Protein AF-A0A1Q8VJC8-F1 (afdb_monomer_lite)

Organism: NCBI:txid544580

Foldseek 3Di:
DDLVVPLPLDDPPDDDDPVLVVVQVVCVVVVHHDDSVRQSLVSVLLLLQQVQVLVVLVVVLVVDPDPDDDDDPPDLADWFKWKKKFKFKWAQQDDLVPFDQDVVPRFGFGTKMWIKIWPDIFTDRPDDDGPPPVVQLVQWFWWADLVPGIDIDGHPPNPTDIDTDFIWTWTHHPVGSSDTRIHTDDPCSRVVVCVVCVVRIDTGRGRGDPRMWIATPVDSSPGPPNPDDDDDDDDDDD

Sequence (238 aa):
MSALDSLVVPEAGAPATGLELEVLAGAAAQGWLYSLEELRANRRRALAGLEALERARQERAGDQPAPSMLSGSADPGRPRRGLVEYERLLLVGAAVEEWPVVESSGRRLTGLSFFVRFDRVFEWVSGWEPAGASDLNELVRVSFDHAHGLRFWPDESLDCGWEVSGWLVCEADPSEPLVSYPRPVERSVFEGLLERHWDLFMEEQCLQSTAWGFTDLEGGSAAVSAVLNREVNGCDVD

pLDDT: mean 75.56, std 19.79, range [23.91, 96.19]

Secondary structure (DSSP, 8-state):
--GGGGTS-PPTTPPPPHHHHHHHHHHHHTT----HHHHHHHHHHHHHHHHHHHHHHHHHHHTS-----------TTS-EEEEEEEEEEEEB-S-GGGPPEETTTTEEEEEEEEEEEEEEEEEE-TTSPPTTHHHHHHTEEEEEETTTEEEEEE-TT--S-EEEEEEEEEEEETTEEEEEEEEE--HHHHHHHHHHTGGGBPPBS------EEEEESSSTT----S------------

Structure (mmCIF, N/CA/C/O backbone):
data_AF-A0A1Q8VJC8-F1
#
_entry.id   AF-A0A1Q8VJC8-F1
#
loop_
_atom_site.group_PDB
_atom_site.id
_atom_site.type_symbol
_atom_site.label_atom_id
_atom_site.label_alt_id
_atom_site.label_comp_id
_atom_site.label_asym_id
_atom_site.label_entity_id
_atom_site.label_seq_id
_atom_site.pdbx_PDB_ins_code
_atom_site.Cartn_x
_atom_site.Cartn_y
_atom_site.Cartn_z
_atom_site.occupancy
_atom_site.B_iso_or_equiv
_atom_site.auth_seq_id
_atom_site.auth_comp_id
_atom_site.auth_asym_id
_atom_site.auth_atom_id
_atom_site.pdbx_PDB_model_num
ATOM 1 N N . MET A 1 1 ? 17.561 24.618 -7.802 1.00 30.25 1 MET A N 1
ATOM 2 C CA . MET A 1 1 ? 16.437 23.818 -7.282 1.00 30.25 1 MET A CA 1
ATOM 3 C C . MET A 1 1 ? 16.858 22.376 -7.391 1.00 30.25 1 MET A C 1
ATOM 5 O O . MET A 1 1 ? 17.173 21.939 -8.492 1.00 30.25 1 MET A O 1
ATOM 9 N N . SER A 1 2 ? 17.054 21.724 -6.251 1.00 28.25 2 SER A N 1
ATOM 10 C CA . SER A 1 2 ? 17.577 20.361 -6.227 1.00 28.25 2 SER A CA 1
ATOM 11 C C . SER A 1 2 ? 16.433 19.388 -6.491 1.00 28.25 2 SER A C 1
ATOM 13 O O . SER A 1 2 ? 15.319 19.604 -6.026 1.00 28.25 2 SER A O 1
ATOM 15 N N . ALA A 1 3 ? 16.738 18.297 -7.187 1.00 32.84 3 ALA A N 1
ATOM 16 C CA . ALA A 1 3 ? 15.931 17.083 -7.337 1.00 32.84 3 ALA A CA 1
ATOM 17 C C . ALA A 1 3 ? 15.164 16.638 -6.070 1.00 32.84 3 ALA A C 1
ATOM 19 O O . ALA A 1 3 ? 14.125 15.991 -6.150 1.00 32.84 3 ALA A O 1
ATOM 20 N N . LEU A 1 4 ? 15.691 16.997 -4.897 1.00 35.34 4 LEU A N 1
ATOM 21 C CA . LEU A 1 4 ? 15.207 16.609 -3.576 1.00 35.34 4 LEU A CA 1
ATOM 22 C C . LEU A 1 4 ? 14.011 17.427 -3.066 1.00 35.34 4 LEU A C 1
ATOM 24 O O . LEU A 1 4 ? 13.319 16.959 -2.165 1.00 35.34 4 LEU A O 1
ATOM 28 N N . ASP A 1 5 ? 13.693 18.574 -3.676 1.00 36.84 5 ASP A N 1
ATOM 29 C CA . ASP A 1 5 ? 12.489 19.349 -3.326 1.00 36.84 5 ASP A CA 1
ATOM 30 C C . ASP A 1 5 ? 11.182 18.597 -3.688 1.00 36.84 5 ASP A C 1
ATOM 32 O O . ASP A 1 5 ? 10.096 19.024 -3.309 1.00 36.84 5 ASP A O 1
ATOM 36 N N . SER A 1 6 ? 11.263 17.470 -4.418 1.00 42.06 6 SER A N 1
ATOM 37 C CA . SER A 1 6 ? 10.100 16.719 -4.933 1.00 42.06 6 SER A CA 1
ATOM 38 C C . SER A 1 6 ? 9.691 15.481 -4.110 1.00 42.06 6 SER A C 1
ATOM 40 O O . SER A 1 6 ? 8.588 14.958 -4.299 1.00 42.06 6 SER A O 1
ATOM 42 N N . LEU A 1 7 ? 10.541 14.999 -3.190 1.00 51.31 7 LEU A N 1
ATOM 43 C CA . LEU A 1 7 ? 10.294 13.760 -2.422 1.00 51.31 7 LEU A CA 1
ATOM 44 C C . LEU A 1 7 ? 10.091 13.972 -0.917 1.00 51.31 7 LEU A C 1
ATOM 46 O O . LEU A 1 7 ? 9.602 13.069 -0.240 1.00 51.31 7 LEU A O 1
ATOM 50 N N . VAL A 1 8 ? 10.385 15.166 -0.401 1.00 59.34 8 VAL A N 1
ATOM 51 C CA . VAL A 1 8 ? 9.903 15.577 0.919 1.00 59.34 8 VAL A CA 1
ATOM 52 C C . VAL A 1 8 ? 8.390 15.682 0.829 1.00 59.34 8 VAL A C 1
ATOM 54 O O . VAL A 1 8 ? 7.872 16.443 0.013 1.00 59.34 8 VAL A O 1
ATOM 57 N N . VAL A 1 9 ? 7.673 14.918 1.653 1.00 65.88 9 VAL A N 1
ATOM 58 C CA . VAL A 1 9 ? 6.251 15.193 1.845 1.00 65.88 9 VAL A CA 1
ATOM 59 C C . VAL A 1 9 ? 6.169 16.555 2.529 1.00 65.88 9 VAL A C 1
ATOM 61 O O . VAL A 1 9 ? 6.651 16.666 3.659 1.00 65.88 9 VAL A O 1
ATOM 64 N N . PRO A 1 10 ? 5.618 17.592 1.875 1.00 74.00 10 PRO A N 1
ATOM 65 C CA . PRO A 1 10 ? 5.634 18.925 2.452 1.00 74.00 10 PRO A CA 1
ATOM 66 C C . PRO A 1 10 ? 4.860 18.958 3.774 1.00 74.00 10 PRO A C 1
ATOM 68 O O . PRO A 1 10 ? 3.888 18.218 3.958 1.00 74.00 10 PRO A O 1
ATOM 71 N N . GLU A 1 11 ? 5.288 19.823 4.695 1.00 72.44 11 GLU A N 1
ATOM 72 C CA . GLU A 1 11 ? 4.644 19.958 6.003 1.00 72.44 11 GLU A CA 1
ATOM 73 C C . GLU A 1 11 ? 3.171 20.391 5.889 1.00 72.44 11 GLU A C 1
ATOM 75 O O . GLU A 1 11 ? 2.701 20.887 4.855 1.00 72.44 11 GLU A O 1
ATOM 80 N N . ALA A 1 12 ? 2.417 20.188 6.971 1.00 71.31 12 ALA A N 1
ATOM 81 C CA . ALA A 1 12 ? 1.024 20.610 7.043 1.00 71.31 12 ALA A CA 1
ATOM 82 C C . ALA A 1 12 ? 0.905 22.121 6.770 1.00 71.31 12 ALA A C 1
ATOM 84 O O . ALA A 1 12 ? 1.669 22.926 7.300 1.00 71.31 12 ALA A O 1
ATOM 85 N N . GLY A 1 13 ? -0.040 22.505 5.909 1.00 72.56 13 GLY A N 1
ATOM 86 C CA . GLY A 1 13 ? -0.230 23.897 5.491 1.00 72.56 13 GLY A CA 1
ATOM 87 C C . GLY A 1 13 ? 0.719 24.404 4.395 1.00 72.56 13 GLY A C 1
ATOM 88 O O . GLY A 1 13 ? 0.509 25.511 3.897 1.00 72.56 13 GLY A O 1
ATOM 89 N N . ALA A 1 14 ? 1.715 23.623 3.956 1.00 82.44 14 ALA A N 1
ATOM 90 C CA . ALA A 1 14 ? 2.509 23.984 2.781 1.00 82.44 14 ALA A CA 1
ATOM 91 C C . ALA A 1 14 ? 1.648 23.926 1.500 1.00 82.44 14 ALA A C 1
ATOM 93 O O . ALA A 1 14 ? 0.820 23.014 1.374 1.00 82.44 14 ALA A O 1
ATOM 94 N N . PRO A 1 15 ? 1.842 24.840 0.528 1.00 83.56 15 PRO A N 1
ATOM 95 C CA . PRO A 1 15 ? 1.092 24.825 -0.728 1.00 83.56 15 PRO A CA 1
ATOM 96 C C . PRO A 1 15 ? 1.299 23.506 -1.486 1.00 83.56 15 PRO A C 1
ATOM 98 O O . PRO A 1 15 ? 2.326 22.843 -1.327 1.00 83.56 15 PRO A O 1
ATOM 101 N N . ALA A 1 16 ? 0.314 23.112 -2.297 1.00 81.00 16 ALA A N 1
ATOM 102 C CA . ALA A 1 16 ? 0.423 21.929 -3.146 1.00 81.00 16 ALA A CA 1
ATOM 103 C C . ALA A 1 16 ? 1.561 22.100 -4.161 1.00 81.00 16 ALA A C 1
ATOM 105 O O . ALA A 1 16 ? 1.674 23.137 -4.819 1.00 81.00 16 ALA A O 1
ATOM 106 N N . THR A 1 17 ? 2.392 21.074 -4.300 1.00 80.94 17 THR A N 1
ATOM 107 C CA . THR A 1 17 ? 3.400 20.992 -5.362 1.00 80.94 17 THR A CA 1
ATOM 108 C C . THR A 1 17 ? 2.741 20.649 -6.703 1.00 80.94 17 THR A C 1
ATOM 110 O O . THR A 1 17 ? 1.635 20.110 -6.740 1.00 80.94 17 THR A O 1
ATOM 113 N N . GLY A 1 18 ? 3.424 20.929 -7.820 1.00 72.31 18 GLY A N 1
ATOM 114 C CA . GLY A 1 18 ? 2.924 20.572 -9.157 1.00 72.31 18 GLY A CA 1
ATOM 115 C C . GLY A 1 18 ? 2.634 19.074 -9.296 1.00 72.31 18 GLY A C 1
ATOM 116 O O . GLY A 1 18 ? 1.567 18.703 -9.769 1.00 72.31 18 GLY A O 1
ATOM 117 N N . LEU A 1 19 ? 3.522 18.228 -8.765 1.00 67.94 19 LEU A N 1
ATOM 118 C CA . LEU A 1 19 ? 3.351 16.775 -8.757 1.00 67.94 19 LEU A CA 1
ATOM 119 C C . LEU A 1 19 ? 2.138 16.332 -7.922 1.00 67.94 19 LEU A C 1
ATOM 121 O O . LEU A 1 19 ? 1.386 15.461 -8.341 1.00 67.94 19 LEU A O 1
ATOM 125 N N . GLU A 1 20 ? 1.910 16.936 -6.750 1.00 76.38 20 GLU A N 1
ATOM 126 C CA . GLU A 1 20 ? 0.725 16.627 -5.933 1.00 76.38 20 GLU A CA 1
ATOM 127 C C . GLU A 1 20 ? -0.572 16.997 -6.659 1.00 76.38 20 GLU A C 1
ATOM 129 O O . GLU A 1 20 ? -1.546 16.255 -6.582 1.00 76.38 20 GLU A O 1
ATOM 134 N N . LEU A 1 21 ? -0.581 18.109 -7.399 1.00 80.38 21 LEU A N 1
ATOM 135 C CA . LEU A 1 21 ? -1.726 18.504 -8.219 1.00 80.38 21 LEU A CA 1
ATOM 136 C C . LEU A 1 21 ? -1.951 17.552 -9.397 1.00 80.38 21 LEU A C 1
ATOM 138 O O . LEU A 1 21 ? -3.099 17.227 -9.685 1.00 80.38 21 LEU A O 1
ATOM 142 N N . GLU A 1 22 ? -0.888 17.088 -10.053 1.00 73.44 22 GLU A N 1
ATOM 143 C CA . GLU A 1 22 ? -0.976 16.098 -11.132 1.00 73.44 22 GLU A CA 1
ATOM 144 C C . GLU A 1 22 ? -1.541 14.767 -10.631 1.00 73.44 22 GLU A C 1
ATOM 146 O O . GLU A 1 22 ? -2.468 14.234 -11.239 1.00 73.44 22 GLU A O 1
ATOM 151 N N . VAL A 1 23 ? -1.066 14.275 -9.481 1.00 66.75 23 VAL A N 1
ATOM 152 C CA . VAL A 1 23 ? -1.584 13.048 -8.855 1.00 66.75 23 VAL A CA 1
ATOM 153 C C . VAL A 1 23 ? -3.056 13.208 -8.468 1.00 66.75 23 VAL A C 1
ATOM 155 O O . VAL A 1 23 ? -3.869 12.343 -8.786 1.00 66.75 23 VAL A O 1
ATOM 158 N N . LEU A 1 24 ? -3.433 14.326 -7.837 1.00 73.12 24 LEU A N 1
ATOM 159 C CA . LEU A 1 24 ? -4.829 14.597 -7.472 1.00 73.12 24 LEU A CA 1
ATOM 160 C C . LEU A 1 24 ? -5.735 14.723 -8.706 1.00 73.12 24 LEU A C 1
ATOM 162 O O . LEU A 1 24 ? -6.856 14.219 -8.698 1.00 73.12 24 LEU A O 1
ATOM 166 N N . ALA A 1 25 ? -5.262 15.369 -9.774 1.00 74.69 25 ALA A N 1
ATOM 167 C CA . ALA A 1 25 ? -6.008 15.504 -11.022 1.00 74.69 25 ALA A CA 1
ATOM 168 C C . ALA A 1 25 ? -6.156 14.162 -11.753 1.00 74.69 25 ALA A C 1
ATOM 170 O O . ALA A 1 25 ? -7.243 13.857 -12.246 1.00 74.69 25 ALA A O 1
ATOM 171 N N . GLY A 1 26 ? -5.098 13.348 -11.793 1.00 68.69 26 GLY A N 1
ATOM 172 C CA . GLY A 1 26 ? -5.132 11.993 -12.341 1.00 68.69 26 GLY A CA 1
ATOM 173 C C . GLY A 1 26 ? -6.108 11.100 -11.577 1.00 68.69 26 GLY A C 1
ATOM 174 O O . GLY A 1 26 ? -6.945 10.436 -12.188 1.00 68.69 26 GLY A O 1
ATOM 175 N N . ALA A 1 27 ? -6.084 11.172 -10.245 1.00 64.50 27 ALA A N 1
ATOM 176 C CA . ALA A 1 27 ? -7.032 10.472 -9.389 1.00 64.50 27 ALA A CA 1
ATOM 177 C C . ALA A 1 27 ? -8.481 10.934 -9.668 1.00 64.50 27 ALA A C 1
ATOM 179 O O . ALA A 1 27 ? -9.360 10.111 -9.922 1.00 64.50 27 ALA A O 1
ATOM 180 N N . ALA A 1 28 ? -8.727 12.245 -9.744 1.00 72.06 28 ALA A N 1
ATOM 181 C CA . ALA A 1 28 ? -10.046 12.795 -10.067 1.00 72.06 28 ALA A CA 1
ATOM 182 C C . ALA A 1 28 ? -10.556 12.383 -11.456 1.00 72.06 28 ALA A C 1
ATOM 184 O O . ALA A 1 28 ? -11.736 12.060 -11.607 1.00 72.06 28 ALA A O 1
ATOM 185 N N . ALA A 1 29 ? -9.682 12.336 -12.464 1.00 66.38 29 ALA A N 1
ATOM 186 C CA . ALA A 1 29 ? -10.029 11.870 -13.807 1.00 66.38 29 ALA A CA 1
ATOM 187 C C . ALA A 1 29 ? -10.468 10.395 -13.828 1.00 66.38 29 ALA A C 1
ATOM 189 O O . ALA A 1 29 ? -11.251 9.996 -14.690 1.00 66.38 29 ALA A O 1
ATOM 190 N N . GLN A 1 30 ? -10.006 9.604 -12.860 1.00 56.72 30 GLN A N 1
ATOM 191 C CA . GLN A 1 30 ? -10.396 8.209 -12.660 1.00 56.72 30 GLN A CA 1
ATOM 192 C C . GLN A 1 30 ? -11.569 8.040 -11.670 1.00 56.72 30 GLN A C 1
ATOM 194 O O . GLN A 1 30 ? -11.965 6.913 -11.382 1.00 56.72 30 GLN A O 1
ATOM 199 N N . GLY A 1 31 ? -12.163 9.142 -11.192 1.00 59.28 31 GLY A N 1
ATOM 200 C CA . GLY A 1 31 ? -13.330 9.147 -10.303 1.00 59.28 31 GLY A CA 1
ATOM 201 C C 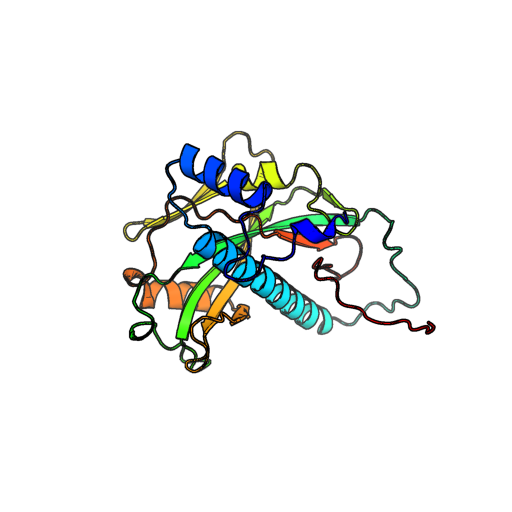. GLY A 1 31 ? -13.018 9.211 -8.804 1.00 59.28 31 GLY A C 1
ATOM 202 O O . GLY A 1 31 ? -13.941 9.083 -8.001 1.00 59.28 31 GLY A O 1
ATOM 203 N N . TRP A 1 32 ? -11.759 9.428 -8.417 1.00 57.69 32 TRP A N 1
ATOM 204 C CA . TRP A 1 32 ? -11.320 9.481 -7.017 1.00 57.69 32 TRP A CA 1
ATOM 205 C C . TRP A 1 32 ? -11.364 10.899 -6.444 1.00 57.69 32 TRP A C 1
ATOM 207 O O . TRP A 1 32 ? -11.072 11.876 -7.130 1.00 57.69 32 TRP A O 1
ATOM 217 N N . LEU A 1 33 ? -11.677 11.021 -5.155 1.00 70.88 33 LEU A N 1
ATOM 218 C CA . LEU A 1 33 ? -11.677 12.294 -4.434 1.00 70.88 33 LEU A CA 1
ATOM 219 C C . LEU A 1 33 ? -10.751 12.186 -3.220 1.00 70.88 33 LEU A C 1
ATOM 221 O O . LEU A 1 33 ? -11.160 11.689 -2.178 1.00 70.88 33 LEU A O 1
ATOM 225 N N . TYR A 1 34 ? -9.519 12.673 -3.365 1.00 65.31 34 TYR A N 1
ATOM 226 C CA . TYR A 1 34 ? -8.560 12.821 -2.268 1.00 65.31 34 TYR A CA 1
ATOM 227 C C . TYR A 1 34 ? -8.356 14.297 -1.925 1.00 65.31 34 TYR A C 1
ATOM 229 O O . TYR A 1 34 ? -8.281 15.153 -2.810 1.00 65.31 34 TYR A O 1
ATOM 237 N N . SER A 1 35 ? -8.194 14.600 -0.641 1.00 78.50 35 SER A N 1
ATOM 238 C CA . SER A 1 35 ? -7.595 15.855 -0.197 1.00 78.50 35 SER A CA 1
ATOM 239 C C . SER A 1 35 ? -6.065 15.801 -0.293 1.00 78.50 35 SER A C 1
ATOM 241 O O . SER A 1 35 ? -5.435 14.740 -0.272 1.00 78.50 35 SER A O 1
ATOM 243 N N . LEU A 1 36 ? -5.437 16.978 -0.357 1.00 78.31 36 LEU A N 1
ATOM 244 C CA . LEU A 1 36 ? -3.977 17.102 -0.332 1.00 78.31 36 LEU A CA 1
ATOM 245 C C . LEU A 1 36 ? -3.368 16.503 0.948 1.00 78.31 36 LEU A C 1
ATOM 247 O O . LEU A 1 36 ? -2.301 15.893 0.903 1.00 78.31 36 LEU A O 1
ATOM 251 N N . GLU A 1 37 ? -4.035 16.671 2.090 1.00 79.69 37 GLU A N 1
ATOM 252 C CA . GLU A 1 37 ? -3.556 16.146 3.370 1.00 79.69 37 GLU A CA 1
ATOM 253 C C . GLU A 1 37 ? -3.634 14.619 3.425 1.00 79.69 37 GLU A C 1
ATOM 255 O O . GLU A 1 37 ? -2.688 13.990 3.901 1.00 79.69 37 GLU A O 1
ATOM 260 N N . GLU A 1 38 ? -4.689 14.016 2.871 1.00 70.19 38 GLU A N 1
ATOM 261 C CA . GLU A 1 38 ? -4.806 12.558 2.738 1.00 70.19 38 GLU A CA 1
ATOM 262 C C . GLU A 1 38 ? -3.703 11.990 1.841 1.00 70.19 38 GLU A C 1
ATOM 264 O O . GLU A 1 38 ? -3.046 11.021 2.227 1.00 70.19 38 GLU A O 1
ATOM 269 N N . LEU A 1 39 ? -3.416 12.637 0.703 1.00 73.56 39 LEU A N 1
ATOM 270 C CA . LEU A 1 39 ? -2.302 12.256 -0.171 1.00 73.56 39 LEU A CA 1
ATOM 271 C C . LEU A 1 39 ? -0.958 12.301 0.578 1.00 73.56 39 LEU A C 1
ATOM 273 O O . LEU A 1 39 ? -0.167 11.358 0.515 1.00 73.56 39 LEU A O 1
ATOM 277 N N . ARG A 1 40 ? -0.690 13.374 1.330 1.00 79.62 40 ARG A N 1
ATOM 278 C CA . ARG A 1 40 ? 0.551 13.533 2.109 1.00 79.62 40 ARG A CA 1
ATOM 279 C C . ARG A 1 40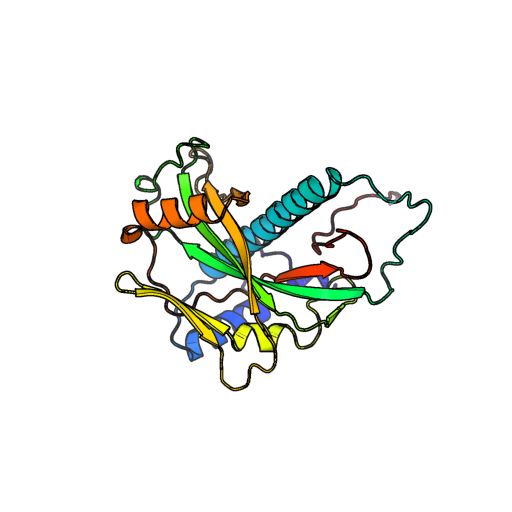 ? 0.653 12.541 3.268 1.00 79.62 40 ARG A C 1
ATOM 281 O O . ARG A 1 40 ? 1.730 12.002 3.529 1.00 79.62 40 ARG A O 1
ATOM 288 N N . ALA A 1 41 ? -0.440 12.298 3.985 1.00 72.50 41 ALA A N 1
ATOM 289 C CA . ALA A 1 41 ? -0.489 11.315 5.064 1.00 72.50 41 ALA A CA 1
ATOM 290 C C . ALA A 1 41 ? -0.237 9.897 4.534 1.00 72.50 41 ALA A C 1
ATOM 292 O O . ALA A 1 41 ? 0.550 9.156 5.126 1.00 72.50 41 ALA A O 1
ATOM 293 N N . ASN A 1 42 ? -0.833 9.558 3.388 1.00 71.56 42 ASN A N 1
ATOM 294 C CA . ASN A 1 42 ? -0.579 8.310 2.677 1.00 71.56 42 ASN A CA 1
ATOM 295 C C . ASN A 1 42 ? 0.911 8.186 2.308 1.00 71.56 42 ASN A C 1
ATOM 297 O O . ASN A 1 42 ? 1.565 7.245 2.750 1.00 71.56 42 ASN A O 1
ATOM 301 N N . ARG A 1 43 ? 1.493 9.195 1.641 1.00 74.88 43 ARG A N 1
ATOM 302 C CA . ARG A 1 43 ? 2.920 9.193 1.262 1.00 74.88 43 ARG A CA 1
ATOM 303 C C . ARG A 1 43 ? 3.869 9.022 2.453 1.00 74.88 43 ARG A C 1
ATOM 305 O O . ARG A 1 43 ? 4.817 8.251 2.356 1.00 74.88 43 ARG A O 1
ATOM 312 N N . ARG A 1 44 ? 3.632 9.706 3.581 1.00 76.81 44 ARG A N 1
ATOM 313 C CA . ARG A 1 44 ? 4.469 9.557 4.793 1.00 76.81 44 ARG A CA 1
ATOM 314 C C . ARG A 1 44 ? 4.388 8.157 5.379 1.00 76.81 44 ARG A C 1
ATOM 316 O O . ARG A 1 44 ? 5.422 7.578 5.702 1.00 76.81 44 ARG A O 1
ATOM 323 N N . ARG A 1 45 ? 3.169 7.621 5.507 1.00 73.56 45 ARG A N 1
ATOM 324 C CA . ARG A 1 45 ? 2.962 6.249 5.981 1.00 73.56 45 ARG A CA 1
ATOM 325 C C . ARG A 1 45 ? 3.705 5.269 5.084 1.00 73.56 45 ARG A C 1
ATOM 327 O O . ARG A 1 45 ? 4.347 4.356 5.595 1.00 73.56 45 ARG A O 1
ATOM 334 N N . ALA A 1 46 ? 3.670 5.531 3.784 1.00 69.12 46 ALA A N 1
ATOM 335 C CA . ALA A 1 46 ? 4.242 4.633 2.820 1.00 69.12 46 ALA A CA 1
ATOM 336 C C . ALA A 1 46 ? 5.779 4.611 2.824 1.00 69.12 46 ALA A C 1
ATOM 338 O O . ALA A 1 46 ? 6.419 3.562 2.891 1.00 69.12 46 ALA A O 1
ATOM 339 N N . LEU A 1 47 ? 6.400 5.791 2.888 1.00 74.19 47 LEU A N 1
ATOM 340 C CA . LEU A 1 4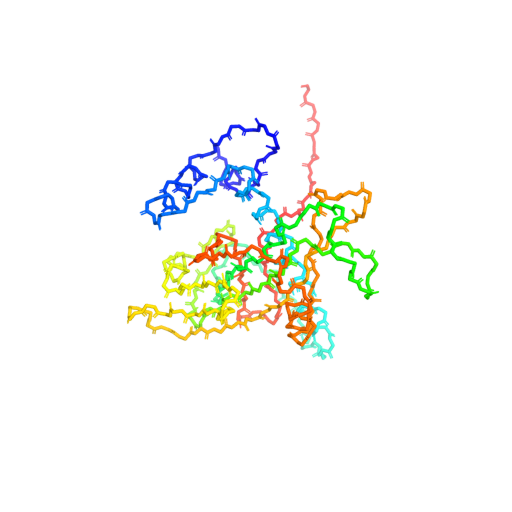7 ? 7.853 5.908 3.047 1.00 74.19 47 LEU A CA 1
ATOM 341 C C . LEU A 1 47 ? 8.349 5.219 4.327 1.00 74.19 47 LEU A C 1
ATOM 343 O O . LEU A 1 47 ? 9.288 4.427 4.279 1.00 74.19 47 LEU A O 1
ATOM 347 N N . ALA A 1 48 ? 7.672 5.445 5.456 1.00 76.31 48 ALA A N 1
ATOM 348 C CA . ALA A 1 48 ? 8.011 4.769 6.704 1.00 76.31 48 ALA A CA 1
ATOM 349 C C . ALA A 1 48 ? 7.836 3.240 6.598 1.00 76.31 48 ALA A C 1
ATOM 351 O O . ALA A 1 48 ? 8.581 2.478 7.219 1.00 76.31 48 ALA A O 1
ATOM 352 N N . GLY A 1 49 ? 6.858 2.776 5.813 1.00 72.69 49 GLY A N 1
ATOM 353 C CA . GLY A 1 49 ? 6.576 1.358 5.608 1.00 72.69 49 GLY A CA 1
ATOM 354 C C . GLY A 1 49 ? 7.687 0.656 4.846 1.00 72.69 49 GLY A C 1
ATOM 355 O O . GLY A 1 49 ? 8.163 -0.397 5.276 1.00 72.69 49 GLY A O 1
ATOM 356 N N . LEU A 1 50 ? 8.152 1.289 3.772 1.00 73.00 50 LEU A N 1
ATOM 357 C CA . LEU A 1 50 ? 9.298 0.851 2.981 1.00 73.00 50 LEU A CA 1
ATOM 358 C C . LEU A 1 50 ? 10.581 0.779 3.815 1.00 73.00 50 LEU A C 1
ATOM 360 O O . LEU A 1 50 ? 11.290 -0.226 3.772 1.00 73.00 50 LEU A O 1
ATOM 364 N N . GLU A 1 51 ? 10.863 1.805 4.622 1.00 77.56 51 GLU A N 1
ATOM 365 C CA . GLU A 1 51 ? 12.005 1.800 5.546 1.00 77.56 51 GLU A CA 1
ATOM 366 C C . GLU A 1 51 ? 11.941 0.635 6.540 1.00 77.56 51 GLU A C 1
ATOM 368 O O . GLU A 1 51 ? 12.953 -0.012 6.827 1.00 77.56 51 GLU A O 1
ATOM 373 N N . ALA A 1 52 ? 10.753 0.358 7.081 1.00 76.88 52 ALA A N 1
ATOM 374 C CA . ALA A 1 52 ? 10.568 -0.718 8.040 1.00 76.88 52 ALA A CA 1
ATOM 375 C C . ALA A 1 52 ? 10.719 -2.099 7.382 1.00 76.88 52 ALA A C 1
ATOM 377 O O . ALA A 1 52 ? 11.363 -2.980 7.956 1.00 76.88 52 ALA A O 1
ATOM 378 N N . LEU A 1 53 ? 10.174 -2.285 6.175 1.00 75.44 53 LEU A N 1
ATOM 379 C CA . LEU A 1 53 ? 10.310 -3.526 5.414 1.00 75.44 53 LEU A CA 1
ATOM 380 C C . LEU A 1 53 ? 11.765 -3.797 5.037 1.00 75.44 53 LEU A C 1
ATOM 382 O O . LEU A 1 53 ? 12.218 -4.937 5.154 1.00 75.44 53 LEU A O 1
ATOM 386 N N . GLU A 1 54 ? 12.502 -2.759 4.646 1.00 75.62 54 GLU A N 1
ATOM 387 C CA . GLU A 1 54 ? 13.913 -2.899 4.314 1.00 75.62 54 GLU A CA 1
ATOM 388 C C . GLU A 1 54 ? 14.745 -3.320 5.521 1.00 75.62 54 GLU A C 1
ATOM 390 O O . GLU A 1 54 ? 15.510 -4.283 5.447 1.00 75.62 54 GLU A O 1
ATOM 395 N N . ARG A 1 55 ? 14.522 -2.686 6.675 1.00 74.69 55 ARG A N 1
ATOM 396 C CA . ARG A 1 55 ? 15.167 -3.098 7.926 1.00 74.69 55 ARG A CA 1
ATOM 397 C C . ARG A 1 55 ? 14.907 -4.579 8.232 1.00 74.69 55 ARG A C 1
ATOM 399 O O . ARG A 1 55 ? 15.844 -5.322 8.507 1.00 74.69 55 ARG A O 1
ATOM 406 N N . ALA A 1 56 ? 13.663 -5.039 8.091 1.00 72.50 56 ALA A N 1
ATOM 407 C CA . ALA A 1 56 ? 13.308 -6.442 8.321 1.00 72.50 56 ALA A CA 1
ATOM 408 C C . ALA A 1 56 ? 13.888 -7.415 7.275 1.00 72.50 56 ALA A C 1
ATOM 410 O O . ALA A 1 56 ? 14.034 -8.610 7.549 1.00 72.50 56 ALA A O 1
ATOM 411 N N . ARG A 1 57 ? 14.184 -6.961 6.051 1.00 73.00 57 ARG A N 1
ATOM 412 C CA . ARG A 1 57 ? 14.906 -7.764 5.047 1.00 73.00 57 ARG A CA 1
ATOM 413 C C . ARG A 1 57 ? 16.380 -7.884 5.407 1.00 73.00 57 ARG A C 1
ATOM 415 O O . ARG A 1 57 ? 16.906 -8.993 5.385 1.00 73.00 57 ARG A O 1
ATOM 422 N N . GLN A 1 58 ? 17.005 -6.780 5.806 1.00 68.62 58 GLN A N 1
ATOM 423 C CA . GLN A 1 58 ? 18.398 -6.753 6.254 1.00 68.62 58 GLN A CA 1
ATOM 424 C C . GLN A 1 58 ? 18.615 -7.639 7.483 1.00 68.62 58 GLN A C 1
ATOM 426 O O . GLN A 1 58 ? 19.570 -8.409 7.514 1.00 68.62 58 GLN A O 1
ATOM 431 N N . GLU A 1 59 ? 17.704 -7.597 8.456 1.00 73.75 59 GLU A N 1
ATOM 432 C CA . GLU A 1 59 ? 17.736 -8.477 9.631 1.00 73.75 59 GLU A CA 1
ATOM 433 C C . GLU A 1 59 ? 17.672 -9.961 9.231 1.00 73.75 59 GLU A C 1
ATOM 435 O O . GLU A 1 59 ? 18.504 -10.752 9.669 1.00 73.75 59 GLU A O 1
ATOM 440 N N . ARG A 1 60 ? 16.762 -10.336 8.319 1.00 66.94 60 ARG A N 1
ATOM 441 C CA . ARG A 1 60 ? 16.658 -11.715 7.801 1.00 66.94 60 ARG A CA 1
ATOM 442 C C . ARG A 1 60 ? 17.870 -12.148 6.973 1.00 66.94 60 ARG A C 1
ATOM 444 O O . ARG A 1 60 ? 18.242 -13.318 7.004 1.00 66.94 60 ARG A O 1
ATOM 451 N N . ALA A 1 61 ? 18.478 -11.230 6.227 1.00 63.53 61 ALA A N 1
ATOM 452 C CA . ALA A 1 61 ? 19.699 -11.492 5.470 1.00 63.53 61 ALA A CA 1
ATOM 453 C C . ALA A 1 61 ? 20.930 -11.628 6.387 1.00 63.53 61 ALA A C 1
ATOM 455 O O . ALA A 1 61 ? 21.832 -12.404 6.082 1.00 63.53 61 ALA A O 1
ATOM 456 N N . GLY A 1 62 ? 20.950 -10.923 7.523 1.00 53.84 62 GLY A N 1
ATOM 457 C CA . GLY A 1 62 ? 22.010 -10.988 8.534 1.00 53.84 62 GLY A CA 1
ATOM 458 C C . GLY A 1 62 ? 22.118 -12.331 9.268 1.00 53.84 62 GLY A C 1
ATOM 459 O O . GLY A 1 62 ? 23.187 -12.641 9.790 1.00 53.84 62 GLY A O 1
ATOM 460 N N . ASP A 1 63 ? 21.059 -13.148 9.252 1.00 49.78 63 ASP A N 1
ATOM 461 C CA . ASP A 1 63 ? 21.052 -14.522 9.781 1.00 49.78 63 ASP A CA 1
ATOM 462 C C . ASP A 1 63 ? 21.641 -15.563 8.802 1.00 49.78 63 ASP A C 1
ATOM 464 O O . ASP A 1 63 ? 21.823 -16.732 9.156 1.00 49.78 63 ASP A O 1
ATOM 468 N N . GLN A 1 64 ? 21.989 -15.165 7.571 1.00 45.22 64 GLN A N 1
ATOM 469 C CA . GLN A 1 64 ? 22.795 -15.982 6.662 1.00 45.22 64 GLN A CA 1
ATOM 470 C C . GLN A 1 64 ? 24.283 -15.645 6.844 1.00 45.22 64 GLN A C 1
ATOM 472 O O . GLN A 1 64 ? 24.640 -14.467 6.900 1.00 45.22 64 GLN A O 1
ATOM 477 N N . PRO A 1 65 ? 25.192 -16.640 6.916 1.00 35.47 65 PRO A N 1
ATOM 478 C CA . PRO A 1 65 ? 26.618 -16.360 7.009 1.00 35.47 65 PRO A CA 1
ATOM 479 C C . PRO A 1 65 ? 27.048 -15.545 5.788 1.00 35.47 65 PRO A C 1
ATOM 481 O O . PRO A 1 65 ? 26.991 -16.026 4.655 1.00 35.47 65 PRO A O 1
ATOM 484 N N . ALA A 1 66 ? 27.463 -14.302 6.032 1.00 38.97 66 ALA A N 1
ATOM 485 C CA . ALA A 1 66 ? 27.900 -13.396 4.986 1.00 38.97 66 ALA A CA 1
ATOM 486 C C . ALA A 1 66 ? 29.053 -14.037 4.190 1.00 38.97 66 ALA A C 1
ATOM 488 O O . ALA A 1 66 ? 30.066 -14.418 4.793 1.00 38.97 66 ALA A O 1
ATOM 489 N N . PRO A 1 67 ? 28.976 -14.135 2.849 1.00 35.41 67 PRO A N 1
ATOM 490 C CA . PRO A 1 67 ? 30.187 -14.311 2.069 1.00 35.41 67 PRO A CA 1
ATOM 491 C C . PRO A 1 67 ? 31.057 -13.080 2.335 1.00 35.41 67 PRO A C 1
ATOM 493 O O . PRO A 1 67 ? 30.605 -11.944 2.197 1.00 35.41 67 PRO A O 1
ATOM 496 N N . SER A 1 68 ? 32.284 -13.303 2.804 1.00 34.50 68 SER A N 1
ATOM 497 C CA . SER A 1 68 ? 33.210 -12.235 3.175 1.00 34.50 68 SER A CA 1
ATOM 498 C C . SER A 1 68 ? 33.375 -11.232 2.030 1.00 34.50 68 SER A C 1
ATOM 500 O O . SER A 1 68 ? 34.044 -11.527 1.043 1.00 34.50 68 SER A O 1
ATOM 502 N N . MET A 1 69 ? 32.805 -10.036 2.175 1.00 34.59 69 MET A N 1
ATOM 503 C CA . MET A 1 69 ? 33.074 -8.909 1.287 1.00 34.59 69 MET A CA 1
ATOM 504 C C . MET A 1 69 ? 33.935 -7.887 2.019 1.00 34.59 69 MET A C 1
ATOM 506 O O . MET A 1 69 ? 33.455 -6.977 2.689 1.00 34.59 69 MET A O 1
ATOM 510 N N . LEU A 1 70 ? 35.248 -8.040 1.864 1.00 36.62 70 LEU A N 1
ATOM 511 C CA . LEU A 1 70 ? 36.123 -6.880 1.825 1.00 36.62 70 LEU A CA 1
ATOM 512 C C . LEU A 1 70 ? 35.868 -6.153 0.498 1.00 36.62 70 LEU A C 1
ATOM 514 O O . LEU A 1 70 ? 35.919 -6.767 -0.562 1.00 36.62 70 LEU A O 1
ATOM 518 N N . SER A 1 71 ? 35.687 -4.835 0.585 1.00 44.91 71 SER A N 1
ATOM 519 C CA . SER A 1 71 ? 35.782 -3.869 -0.515 1.00 44.91 71 SER A CA 1
ATOM 520 C C . SER A 1 71 ? 34.676 -3.902 -1.577 1.00 44.91 71 SER A C 1
ATOM 522 O O . SER A 1 71 ? 34.824 -4.462 -2.658 1.00 44.91 71 SER A O 1
ATOM 524 N N . GLY A 1 72 ? 33.630 -3.124 -1.320 1.00 36.06 72 GLY A N 1
ATOM 525 C CA . GLY A 1 72 ? 32.720 -2.624 -2.341 1.00 36.06 72 GLY A CA 1
ATOM 526 C C . GLY A 1 72 ? 32.113 -1.312 -1.873 1.00 36.06 72 GLY A C 1
ATOM 527 O O . GLY A 1 72 ? 30.967 -1.281 -1.449 1.00 36.06 72 GLY A O 1
ATOM 528 N N . SER A 1 73 ? 32.900 -0.234 -1.898 1.00 42.28 73 SER A N 1
ATOM 529 C CA . SER A 1 73 ? 32.352 1.123 -1.923 1.00 42.28 73 SER A CA 1
ATOM 530 C C . SER A 1 73 ? 31.446 1.201 -3.149 1.00 42.28 73 SER A C 1
ATOM 532 O O . SER A 1 73 ? 31.952 1.356 -4.259 1.00 42.28 73 SER A O 1
ATOM 534 N N . ALA A 1 74 ? 30.139 1.001 -2.975 1.00 47.28 74 ALA A N 1
ATOM 535 C CA . ALA A 1 74 ? 29.180 1.175 -4.052 1.00 47.28 74 ALA A CA 1
ATOM 536 C C . ALA A 1 74 ? 29.291 2.627 -4.530 1.00 47.28 74 ALA A C 1
ATOM 538 O O . ALA A 1 74 ? 28.959 3.556 -3.798 1.00 47.28 74 ALA A O 1
ATOM 539 N N . ASP A 1 75 ? 29.849 2.812 -5.725 1.00 51.97 75 ASP A N 1
ATOM 540 C CA . ASP A 1 75 ? 29.909 4.105 -6.390 1.00 51.97 75 ASP A CA 1
ATOM 541 C C . ASP A 1 75 ? 28.463 4.594 -6.603 1.00 51.97 75 ASP A C 1
ATOM 543 O O . ASP A 1 75 ? 27.706 3.920 -7.311 1.00 51.97 75 A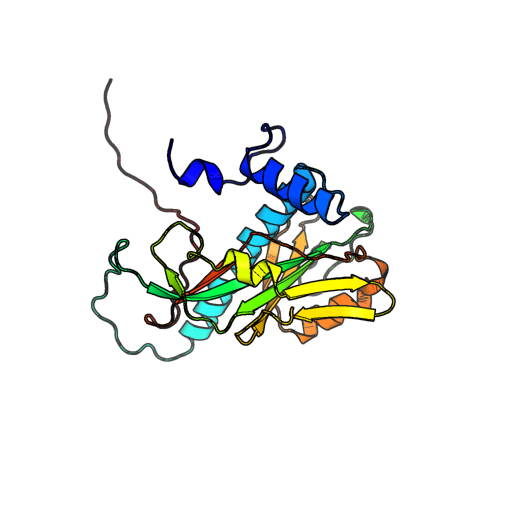SP A O 1
ATOM 547 N N . PRO A 1 76 ? 28.039 5.718 -5.992 1.00 54.34 76 PRO A N 1
ATOM 548 C CA . PRO A 1 76 ? 26.663 6.210 -6.083 1.00 54.34 76 PRO A CA 1
ATOM 549 C C . PRO A 1 76 ? 26.226 6.560 -7.518 1.00 54.34 76 PRO A C 1
ATOM 551 O O . PRO A 1 76 ? 25.028 6.741 -7.755 1.00 54.34 76 PRO A O 1
ATOM 554 N N . GLY A 1 77 ? 27.170 6.629 -8.468 1.00 61.16 77 GLY A N 1
ATOM 555 C CA . GLY A 1 77 ? 26.915 6.824 -9.895 1.00 61.16 77 GLY A CA 1
ATOM 556 C C . GLY A 1 77 ? 26.763 5.545 -10.731 1.00 61.16 77 GLY A C 1
ATOM 557 O O . GLY A 1 77 ? 26.413 5.650 -11.907 1.00 61.16 77 GLY A O 1
ATOM 558 N N . ARG A 1 78 ? 27.010 4.343 -10.184 1.00 70.25 78 ARG A N 1
ATOM 559 C CA . ARG A 1 78 ? 26.885 3.095 -10.960 1.00 70.25 78 ARG A CA 1
ATOM 560 C C . ARG A 1 78 ? 25.411 2.667 -11.055 1.00 70.25 78 ARG A C 1
ATOM 562 O O . ARG A 1 78 ? 24.764 2.535 -10.013 1.00 70.25 78 ARG A O 1
ATOM 569 N N . PRO A 1 79 ? 24.878 2.402 -12.265 1.00 78.69 79 PRO A N 1
ATOM 570 C CA . PRO A 1 79 ? 23.537 1.852 -12.410 1.00 78.69 79 PRO A CA 1
ATOM 571 C C . PRO A 1 79 ? 23.460 0.474 -11.750 1.00 78.69 79 PRO A C 1
ATOM 573 O O . PRO A 1 79 ? 24.344 -0.369 -11.922 1.00 78.69 79 PRO A O 1
ATOM 576 N N . ARG A 1 80 ? 22.396 0.267 -10.979 1.00 84.38 80 ARG A N 1
ATOM 577 C CA . ARG A 1 80 ? 22.069 -0.989 -10.303 1.00 84.38 80 ARG A CA 1
ATOM 578 C C . ARG A 1 80 ? 20.900 -1.655 -10.987 1.00 84.38 80 ARG A C 1
ATOM 580 O O . ARG A 1 80 ? 20.038 -0.975 -11.533 1.00 84.38 80 ARG A O 1
ATOM 587 N N . ARG A 1 81 ? 20.863 -2.980 -10.941 1.00 88.94 81 ARG A N 1
ATOM 588 C CA . ARG A 1 81 ? 19.787 -3.769 -11.535 1.00 88.94 81 ARG A CA 1
ATOM 589 C C . ARG A 1 81 ? 18.940 -4.360 -10.431 1.00 88.94 81 ARG A C 1
ATOM 591 O O . ARG A 1 81 ? 19.478 -4.952 -9.501 1.00 88.94 81 ARG A O 1
ATOM 598 N N . GLY A 1 82 ? 17.631 -4.188 -10.524 1.00 90.38 82 GLY A N 1
ATOM 599 C CA . GLY A 1 82 ? 16.754 -4.566 -9.430 1.00 90.38 82 GLY A CA 1
ATOM 600 C C . GLY A 1 82 ? 15.286 -4.592 -9.783 1.00 90.38 82 GLY A C 1
ATOM 601 O O . GLY A 1 82 ? 14.900 -4.333 -10.921 1.00 90.38 82 GLY A O 1
ATOM 602 N N . LEU A 1 83 ? 14.486 -4.946 -8.787 1.00 92.12 83 LEU A N 1
ATOM 603 C CA . LEU A 1 83 ? 13.034 -5.042 -8.887 1.00 92.12 83 LEU A CA 1
ATOM 604 C C . LEU A 1 83 ? 12.393 -3.858 -8.176 1.00 92.12 83 LEU A C 1
ATOM 606 O O . LEU A 1 83 ? 12.896 -3.424 -7.139 1.00 92.12 83 LEU A O 1
ATOM 610 N N . VAL A 1 84 ? 11.273 -3.383 -8.710 1.00 90.50 84 VAL A N 1
ATOM 611 C CA . VAL A 1 84 ? 10.489 -2.298 -8.112 1.00 90.50 84 VAL A CA 1
ATOM 612 C C . VAL A 1 84 ? 9.241 -2.867 -7.453 1.00 90.50 84 VAL A C 1
ATOM 614 O O . VAL A 1 84 ? 8.609 -3.789 -7.975 1.00 90.50 84 VAL A O 1
ATOM 617 N N . GLU A 1 85 ? 8.885 -2.305 -6.305 1.00 91.44 85 GLU A N 1
ATOM 618 C CA . GLU A 1 85 ? 7.630 -2.585 -5.617 1.00 91.44 85 GLU A CA 1
ATOM 619 C C . GLU A 1 85 ? 6.921 -1.298 -5.213 1.00 91.44 85 GLU A C 1
ATOM 621 O O . GLU A 1 85 ? 7.586 -0.318 -4.893 1.00 91.44 85 GLU A O 1
ATOM 626 N N . TYR A 1 86 ? 5.588 -1.310 -5.200 1.00 89.88 86 TYR A N 1
ATOM 627 C CA . TYR A 1 86 ? 4.766 -0.162 -4.819 1.00 89.88 86 TYR A CA 1
ATOM 628 C C . TYR A 1 86 ? 3.830 -0.498 -3.681 1.00 89.88 86 TYR A C 1
ATOM 630 O O . TYR A 1 86 ? 3.232 -1.574 -3.639 1.00 89.88 86 TYR A O 1
ATOM 638 N N . GLU A 1 87 ? 3.655 0.464 -2.790 1.00 89.06 87 GLU A N 1
ATOM 639 C CA . GLU A 1 87 ? 2.759 0.311 -1.659 1.00 89.06 87 GLU A CA 1
ATOM 640 C C . GLU A 1 87 ? 1.281 0.342 -2.055 1.00 89.06 87 GLU A C 1
ATOM 642 O O . GLU A 1 87 ? 0.869 1.027 -2.993 1.00 89.06 87 GLU A O 1
ATOM 647 N N . ARG A 1 88 ? 0.466 -0.374 -1.289 1.00 90.75 88 ARG A N 1
ATOM 648 C CA . ARG A 1 88 ? -0.992 -0.365 -1.306 1.00 90.75 88 ARG A CA 1
ATOM 649 C C . ARG A 1 88 ? -1.463 -0.279 0.135 1.00 90.75 88 ARG A C 1
ATOM 651 O O . ARG A 1 88 ? -1.083 -1.109 0.956 1.00 90.75 88 ARG A O 1
ATOM 658 N N . LEU A 1 89 ? -2.273 0.726 0.443 1.00 88.69 89 LEU A N 1
ATOM 659 C CA . LEU A 1 89 ? -2.605 1.087 1.816 1.00 88.69 89 LEU A CA 1
ATOM 660 C C . LEU A 1 89 ? -4.116 1.079 2.042 1.00 88.69 89 LEU A C 1
ATOM 662 O O . LEU A 1 89 ? -4.833 1.910 1.496 1.00 88.69 89 LEU A O 1
ATOM 666 N N . LEU A 1 90 ? -4.565 0.198 2.929 1.00 91.38 90 LEU A N 1
ATOM 667 C CA . LEU A 1 90 ? -5.912 0.165 3.482 1.00 91.38 90 LEU A CA 1
ATOM 668 C C . LEU A 1 90 ? -5.973 1.031 4.738 1.00 91.38 90 LEU A C 1
ATOM 670 O O . LEU A 1 90 ? -5.240 0.795 5.699 1.00 91.38 90 LEU A O 1
ATOM 674 N N . LEU A 1 91 ? -6.862 2.017 4.745 1.00 89.50 91 LEU A N 1
ATOM 675 C CA . LEU A 1 91 ? -7.059 2.922 5.873 1.00 89.50 91 LEU A CA 1
ATOM 676 C C . LEU A 1 91 ? -8.207 2.463 6.763 1.00 89.50 91 LEU A C 1
ATOM 678 O O . LEU A 1 91 ? -9.251 2.049 6.264 1.00 89.50 91 LEU A O 1
ATOM 682 N N . VAL A 1 92 ? -8.034 2.600 8.076 1.00 91.25 92 VAL A N 1
ATOM 683 C CA . VAL A 1 92 ? -9.158 2.532 9.013 1.00 91.25 92 VAL A CA 1
ATOM 684 C C . VAL A 1 92 ? -9.959 3.829 8.884 1.00 91.25 92 VAL A C 1
ATOM 686 O O . VAL A 1 92 ? -9.429 4.912 9.123 1.00 91.25 92 VAL A O 1
ATOM 689 N N . GLY A 1 93 ? -11.227 3.714 8.491 1.00 85.69 93 GLY A N 1
ATOM 690 C CA . GLY A 1 93 ? -12.157 4.833 8.305 1.00 85.69 93 GLY A CA 1
ATOM 691 C C . GLY A 1 93 ? -12.937 5.222 9.560 1.00 85.69 93 GLY A C 1
ATOM 692 O O . GLY A 1 93 ? -13.697 6.186 9.532 1.00 85.69 93 GLY A O 1
ATOM 693 N N . ALA A 1 94 ? -12.773 4.471 10.650 1.00 84.25 94 ALA A N 1
ATOM 694 C CA . ALA A 1 94 ? -13.390 4.770 11.936 1.00 84.25 94 ALA A CA 1
ATOM 695 C C . ALA A 1 94 ? -12.739 5.988 12.617 1.00 84.25 94 ALA A C 1
ATOM 697 O O . ALA A 1 94 ? -11.585 6.335 12.339 1.00 84.25 94 ALA A O 1
ATOM 698 N N . ALA A 1 95 ? -13.469 6.615 13.544 1.00 84.81 95 ALA A N 1
ATOM 699 C CA . ALA A 1 95 ? -12.930 7.696 14.366 1.00 84.81 95 ALA A CA 1
ATOM 700 C C . ALA A 1 95 ? -11.724 7.210 15.195 1.00 84.81 95 ALA A C 1
ATOM 702 O O . ALA A 1 95 ? -11.620 6.028 15.525 1.00 84.81 95 ALA A O 1
ATOM 703 N N . VAL A 1 96 ? -10.814 8.118 15.558 1.00 83.00 96 VAL A N 1
ATOM 704 C CA . VAL A 1 96 ? -9.560 7.780 16.264 1.00 83.00 96 VAL A CA 1
ATOM 705 C C . VAL A 1 96 ? -9.825 7.020 17.569 1.00 83.00 96 VAL A C 1
ATOM 707 O O . VAL A 1 96 ? -9.089 6.105 17.935 1.00 83.00 96 VAL A O 1
ATOM 710 N N . GLU A 1 97 ? -10.902 7.369 18.267 1.00 85.75 97 GLU A N 1
ATOM 711 C CA . GLU A 1 97 ? -11.336 6.740 19.515 1.00 85.75 97 GLU A CA 1
ATOM 712 C C . GLU A 1 97 ? -11.793 5.285 19.318 1.00 85.75 97 GLU A C 1
ATOM 714 O O . GLU A 1 97 ? -11.712 4.471 20.245 1.00 85.75 97 GLU A O 1
ATOM 719 N N . GLU A 1 98 ? -12.243 4.960 18.107 1.00 88.50 98 GLU A N 1
ATOM 720 C CA . GLU A 1 98 ? -12.770 3.659 17.696 1.00 88.50 98 GLU A CA 1
ATOM 721 C C . GLU A 1 98 ? -11.699 2.761 17.063 1.00 88.50 98 GLU A C 1
ATOM 723 O O . GLU A 1 98 ? -11.944 1.573 16.849 1.00 88.50 98 GLU A O 1
ATOM 728 N N . TRP A 1 99 ? -10.495 3.284 16.802 1.00 93.25 99 TRP A N 1
ATOM 729 C CA . TRP A 1 99 ? -9.402 2.488 16.248 1.00 93.25 99 TRP A CA 1
ATOM 730 C C . TRP A 1 99 ? -9.082 1.289 17.146 1.00 93.25 99 TRP A C 1
ATOM 732 O O . TRP A 1 99 ? -8.840 1.460 18.350 1.00 93.25 99 TRP A O 1
ATOM 742 N N . PRO A 1 100 ? -9.042 0.062 16.603 1.00 93.88 100 PRO A N 1
ATOM 743 C CA . PRO A 1 100 ? -8.834 -1.118 17.419 1.00 93.88 100 PRO A CA 1
ATOM 744 C C . PRO A 1 100 ? -7.399 -1.150 17.945 1.00 93.88 100 PRO A C 1
ATOM 746 O O . PRO A 1 100 ? -6.466 -0.650 17.315 1.00 93.88 100 PRO A O 1
ATOM 749 N N . VAL A 1 101 ? -7.213 -1.730 19.128 1.00 93.75 101 VAL A N 1
ATOM 750 C CA . VAL A 1 101 ? -5.878 -1.926 19.700 1.00 93.75 101 VAL A CA 1
ATOM 751 C C . VAL A 1 101 ? -5.279 -3.201 19.122 1.00 93.75 101 VAL A C 1
ATOM 753 O O . VAL A 1 101 ? -5.885 -4.268 19.192 1.00 93.75 101 VAL A O 1
ATOM 756 N N . VAL A 1 102 ? -4.069 -3.105 18.585 1.00 92.38 102 VAL A N 1
ATOM 757 C CA . VAL A 1 102 ? -3.303 -4.266 18.140 1.00 92.38 102 VAL A CA 1
ATOM 758 C C . VAL A 1 102 ? -2.665 -4.914 19.367 1.00 92.38 102 VAL A C 1
ATOM 760 O O . VAL A 1 102 ? -1.734 -4.373 19.960 1.00 92.38 102 VAL A O 1
ATOM 763 N N . GLU A 1 103 ? -3.164 -6.085 19.762 1.00 87.31 103 GLU A N 1
ATOM 764 C CA . GLU A 1 103 ? -2.792 -6.750 21.023 1.00 87.31 103 GLU A CA 1
ATOM 765 C C . GLU A 1 103 ? -1.280 -6.944 21.201 1.00 87.31 103 GLU A C 1
ATOM 767 O O . GLU A 1 103 ? -0.760 -6.782 22.302 1.00 87.31 103 GLU A O 1
ATOM 772 N N . SER A 1 104 ? -0.554 -7.244 20.119 1.00 85.06 104 SER A N 1
ATOM 773 C CA . SER A 1 104 ? 0.891 -7.488 20.174 1.00 85.06 104 SER A CA 1
ATOM 774 C C . SER A 1 104 ? 1.719 -6.254 20.545 1.00 85.06 104 SER A C 1
ATOM 776 O O . SER A 1 104 ? 2.852 -6.403 20.993 1.00 85.06 104 SER A O 1
ATOM 778 N N . SER A 1 105 ? 1.199 -5.048 20.305 1.00 86.12 105 SER A N 1
ATOM 779 C CA . SER A 1 105 ? 1.926 -3.782 20.484 1.00 86.12 105 SER A CA 1
ATOM 780 C C . SER A 1 105 ? 1.264 -2.836 21.492 1.00 86.12 105 SER A C 1
ATOM 782 O O . SER A 1 105 ? 1.922 -1.924 21.988 1.00 86.12 105 SER A O 1
ATOM 784 N N . GLY A 1 106 ? -0.032 -3.010 21.774 1.00 89.00 106 GLY A N 1
ATOM 785 C CA . GLY A 1 106 ? -0.839 -2.064 22.547 1.00 89.00 106 GLY A CA 1
ATOM 786 C C . GLY A 1 106 ? -1.148 -0.751 21.812 1.00 89.00 106 GLY A C 1
ATOM 787 O O . GLY A 1 106 ? -1.728 0.155 22.410 1.00 89.00 106 GLY A O 1
ATOM 788 N N . ARG A 1 107 ? -0.774 -0.628 20.532 1.00 92.38 107 ARG A N 1
ATOM 789 C CA . ARG A 1 107 ? -0.985 0.571 19.706 1.00 92.38 107 ARG A CA 1
ATOM 790 C C . ARG A 1 107 ? -2.311 0.517 18.952 1.00 92.38 107 ARG A C 1
ATOM 792 O O . ARG A 1 107 ? -2.925 -0.540 18.835 1.00 92.38 107 ARG A O 1
ATOM 799 N N . ARG A 1 108 ? -2.764 1.664 18.443 1.00 94.38 108 ARG A N 1
ATOM 800 C CA . ARG A 1 108 ? -4.024 1.782 17.693 1.00 94.38 108 ARG A CA 1
ATOM 801 C C . ARG A 1 108 ? -3.797 1.478 16.217 1.00 94.38 108 ARG A C 1
ATOM 803 O O . ARG A 1 108 ? -2.915 2.073 15.611 1.00 94.38 108 ARG A O 1
ATOM 810 N N . LEU A 1 109 ? -4.580 0.577 15.639 1.00 95.00 109 LEU A N 1
ATOM 811 C CA . LEU A 1 109 ? -4.531 0.256 14.216 1.00 95.00 109 LEU A CA 1
ATOM 812 C C . LEU A 1 109 ? -5.043 1.446 13.399 1.00 95.00 109 LEU A C 1
ATOM 814 O O . LEU A 1 109 ? -6.198 1.835 13.536 1.00 95.00 109 LEU A O 1
ATOM 818 N N . THR A 1 110 ? -4.195 1.993 12.534 1.00 92.25 110 THR A N 1
ATOM 819 C CA . THR A 1 110 ? -4.561 3.082 11.611 1.00 92.25 110 THR A CA 1
ATOM 820 C C . THR A 1 110 ? -4.766 2.592 10.186 1.00 92.25 110 THR A C 1
ATOM 822 O O . THR A 1 110 ? -5.379 3.275 9.365 1.00 92.25 110 THR A O 1
ATOM 825 N N . GLY A 1 111 ? -4.235 1.413 9.874 1.00 93.50 111 GLY A N 1
ATOM 826 C CA . GLY A 1 111 ? -4.326 0.835 8.551 1.00 93.50 111 GLY A CA 1
ATOM 827 C C . GLY A 1 111 ? -3.510 -0.437 8.405 1.00 93.50 111 GLY A C 1
ATOM 828 O O . GLY A 1 111 ? -2.799 -0.875 9.313 1.00 93.50 111 GLY A O 1
ATOM 829 N N . LEU A 1 112 ? -3.599 -1.005 7.216 1.00 94.75 112 LEU A N 1
ATOM 830 C CA . LEU A 1 112 ? -2.828 -2.151 6.776 1.00 94.75 112 LEU A CA 1
ATOM 831 C C . LEU A 1 112 ? -2.201 -1.812 5.434 1.00 94.75 112 LEU A C 1
ATOM 833 O O . LEU A 1 112 ? -2.845 -1.204 4.585 1.00 94.75 112 LEU A O 1
ATOM 837 N N . SER A 1 113 ? -0.951 -2.202 5.233 1.00 93.06 113 SER A N 1
ATOM 838 C CA . SER A 1 113 ? -0.239 -1.905 3.996 1.00 93.06 113 SER A CA 1
ATOM 839 C C . SER A 1 113 ? 0.460 -3.142 3.445 1.00 93.06 113 SER A C 1
ATOM 841 O O . SER A 1 113 ? 0.855 -4.034 4.195 1.00 93.06 113 SER A O 1
ATOM 843 N N . PHE A 1 114 ? 0.559 -3.233 2.126 1.00 93.44 114 PHE A N 1
ATOM 844 C CA . PHE A 1 114 ? 1.255 -4.304 1.425 1.00 93.44 114 PHE A CA 1
ATOM 845 C C . PHE A 1 114 ? 1.913 -3.778 0.154 1.00 93.44 114 PHE A C 1
ATOM 847 O O . PHE A 1 114 ? 1.559 -2.712 -0.343 1.00 93.44 114 PHE A O 1
ATOM 854 N N . PHE A 1 115 ? 2.866 -4.531 -0.386 1.00 92.31 115 PHE A N 1
ATOM 855 C CA . PHE A 1 115 ? 3.625 -4.118 -1.567 1.00 92.31 115 PHE A CA 1
ATOM 856 C C . PHE A 1 115 ? 3.325 -5.005 -2.761 1.00 92.31 115 PHE A C 1
ATOM 858 O O . PHE A 1 115 ? 3.336 -6.224 -2.629 1.00 92.31 115 PHE A O 1
ATOM 865 N N . VAL A 1 116 ? 3.091 -4.395 -3.921 1.00 93.19 116 VAL A N 1
ATOM 866 C CA . VAL A 1 116 ? 3.007 -5.079 -5.215 1.00 93.19 116 VAL A CA 1
ATOM 867 C C . VAL A 1 116 ? 4.352 -4.940 -5.910 1.00 93.19 116 VAL A C 1
ATOM 869 O O . VAL A 1 116 ? 4.756 -3.832 -6.255 1.00 93.19 116 VAL A O 1
ATOM 872 N N . ARG A 1 117 ? 5.045 -6.061 -6.100 1.00 93.69 117 ARG A N 1
ATOM 873 C CA . ARG A 1 117 ? 6.362 -6.144 -6.736 1.00 93.69 117 ARG A CA 1
ATOM 874 C C . ARG A 1 117 ? 6.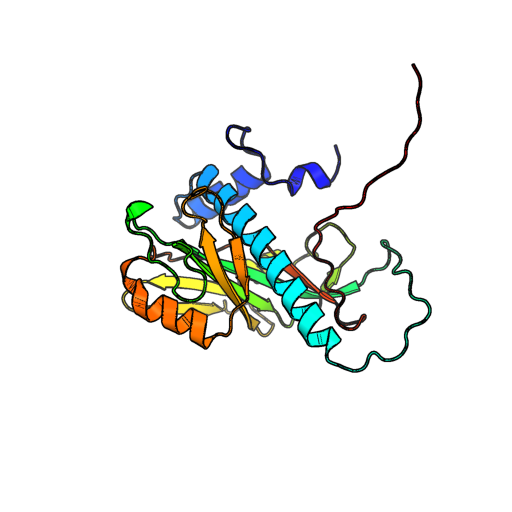242 -6.701 -8.141 1.00 93.69 117 ARG A C 1
ATOM 876 O O . ARG A 1 117 ? 5.569 -7.708 -8.345 1.00 93.69 117 ARG A O 1
ATOM 883 N N . PHE A 1 118 ? 6.954 -6.085 -9.075 1.00 93.81 118 PHE A N 1
ATOM 884 C CA . PHE A 1 118 ? 7.030 -6.521 -10.465 1.00 93.81 118 PHE A CA 1
ATOM 885 C C . PHE A 1 118 ? 8.314 -7.317 -10.702 1.00 93.81 118 PHE A C 1
ATOM 887 O O . PHE A 1 118 ? 9.373 -6.964 -10.179 1.00 93.81 118 PHE A O 1
ATOM 894 N N . ASP A 1 119 ? 8.240 -8.385 -11.496 1.00 93.75 119 ASP A N 1
ATOM 895 C CA . ASP A 1 119 ? 9.411 -9.206 -11.841 1.00 93.75 119 ASP A CA 1
ATOM 896 C C . ASP A 1 119 ? 10.253 -8.622 -12.993 1.00 93.75 119 ASP A C 1
ATOM 898 O O . ASP A 1 119 ? 11.308 -9.164 -13.345 1.00 93.75 119 ASP A O 1
ATOM 902 N N . ARG A 1 120 ? 9.838 -7.471 -13.539 1.00 94.38 120 ARG A N 1
ATOM 903 C CA . ARG A 1 120 ? 10.637 -6.693 -14.483 1.00 94.38 120 ARG A CA 1
ATOM 904 C C . ARG A 1 120 ? 11.874 -6.127 -13.785 1.00 94.38 120 ARG A C 1
ATOM 906 O O . ARG A 1 120 ? 11.787 -5.429 -12.777 1.00 94.38 120 ARG A O 1
ATOM 913 N N . VAL A 1 121 ? 13.036 -6.385 -14.380 1.00 94.06 121 VAL A N 1
ATOM 914 C CA . VAL A 1 121 ? 14.311 -5.831 -13.920 1.00 94.06 121 VAL A CA 1
ATOM 915 C C . VAL A 1 121 ? 14.506 -4.437 -14.498 1.00 94.06 121 VAL A C 1
ATOM 917 O O . VAL A 1 121 ? 14.524 -4.261 -15.715 1.00 94.06 121 VAL A O 1
ATOM 920 N N . PHE A 1 122 ? 14.722 -3.469 -13.617 1.00 91.56 122 PHE A N 1
ATOM 921 C CA . PHE A 1 122 ? 15.016 -2.088 -13.964 1.00 91.56 122 PHE A CA 1
ATOM 922 C C . PHE A 1 122 ? 16.483 -1.756 -13.734 1.00 91.56 122 PHE A C 1
ATOM 924 O O . PHE A 1 122 ? 17.113 -2.279 -12.812 1.00 91.56 122 PHE A O 1
ATOM 931 N N . GLU A 1 123 ? 17.005 -0.844 -14.550 1.00 89.75 123 GLU A N 1
ATOM 932 C CA . GLU A 1 123 ? 18.236 -0.126 -14.243 1.00 89.75 123 GLU A CA 1
ATOM 933 C C . GLU A 1 123 ? 17.904 1.112 -13.417 1.00 89.75 123 GLU A C 1
ATOM 935 O O . GLU A 1 123 ? 17.025 1.901 -13.763 1.00 89.75 123 GLU A O 1
ATOM 940 N N . TRP A 1 124 ? 18.623 1.280 -12.317 1.00 82.88 124 TRP A N 1
ATOM 941 C CA . TRP A 1 124 ? 18.395 2.348 -11.369 1.00 82.88 124 TRP A CA 1
ATOM 942 C C . TRP A 1 124 ? 19.685 3.083 -11.036 1.00 82.88 124 TRP A C 1
ATOM 944 O O . TRP A 1 124 ? 20.677 2.486 -10.612 1.00 82.88 124 TRP A O 1
ATOM 954 N N . VAL A 1 125 ? 19.647 4.404 -11.181 1.00 75.44 125 VAL A N 1
ATOM 955 C CA . VAL A 1 125 ? 20.672 5.322 -10.682 1.00 75.44 125 VAL A CA 1
ATOM 956 C C . VAL A 1 125 ? 20.060 6.050 -9.494 1.00 75.44 125 VAL A C 1
ATOM 958 O O . VAL A 1 125 ? 18.908 6.473 -9.553 1.00 75.44 125 VAL A O 1
ATOM 961 N N . SER A 1 126 ? 20.812 6.130 -8.396 1.00 69.12 126 SER A N 1
ATOM 962 C CA . SER A 1 126 ? 20.303 6.579 -7.097 1.00 69.12 126 SER A CA 1
ATOM 963 C C . SER A 1 126 ? 19.469 7.875 -7.160 1.00 69.12 126 SER A C 1
ATOM 965 O O . SER A 1 126 ? 19.759 8.792 -7.925 1.00 69.12 126 SER A O 1
ATOM 967 N N . GLY A 1 127 ? 18.432 7.952 -6.316 1.00 64.19 127 GLY A N 1
ATOM 968 C CA . GLY A 1 127 ? 17.663 9.178 -6.059 1.00 64.19 127 GLY A CA 1
ATOM 969 C C . GLY A 1 127 ? 16.340 9.342 -6.815 1.00 64.19 127 GLY A C 1
ATOM 970 O O . GLY A 1 127 ? 15.561 10.209 -6.431 1.00 64.19 127 GLY A O 1
ATOM 971 N N . TRP A 1 128 ? 16.047 8.515 -7.823 1.00 69.00 128 TRP A N 1
ATOM 972 C CA . TRP A 1 128 ? 14.820 8.631 -8.630 1.00 69.00 128 TRP A CA 1
ATOM 973 C C . TRP A 1 128 ? 14.130 7.298 -8.851 1.00 69.00 128 TRP A C 1
ATOM 975 O O . TRP A 1 128 ? 14.783 6.271 -8.830 1.00 69.00 128 TRP A O 1
ATOM 985 N N . GLU A 1 129 ? 12.829 7.293 -9.101 1.00 78.69 129 GLU A N 1
ATOM 986 C CA . GLU A 1 129 ? 12.146 6.082 -9.561 1.00 78.69 129 GLU A CA 1
ATOM 987 C C . GLU A 1 129 ? 12.777 5.576 -10.872 1.00 78.69 129 GLU A C 1
ATOM 989 O O . GLU A 1 129 ? 13.123 6.397 -11.731 1.00 78.69 129 GLU A O 1
ATOM 994 N N . PRO A 1 130 ? 12.971 4.256 -11.056 1.00 86.44 130 PRO A N 1
ATOM 995 C CA . PRO A 1 130 ? 13.487 3.747 -12.317 1.00 86.44 130 PRO A CA 1
ATOM 996 C C . PRO A 1 130 ? 12.574 4.114 -13.490 1.00 86.44 130 PRO A C 1
ATOM 998 O O . PRO A 1 130 ? 11.348 4.041 -13.396 1.00 86.44 130 PRO A O 1
ATOM 1001 N N . ALA A 1 131 ? 13.174 4.502 -14.615 1.00 85.25 131 ALA A N 1
ATOM 1002 C CA . ALA A 1 131 ? 12.420 4.951 -15.780 1.00 85.25 131 ALA A CA 1
ATOM 1003 C C . ALA A 1 131 ? 11.437 3.867 -16.265 1.00 85.25 131 ALA A C 1
ATOM 1005 O O . ALA A 1 131 ? 11.828 2.718 -16.482 1.00 85.25 131 ALA A O 1
ATOM 1006 N N . GLY A 1 132 ? 10.168 4.249 -16.442 1.00 85.12 132 GLY A N 1
ATOM 1007 C CA . GLY A 1 132 ? 9.088 3.358 -16.878 1.00 85.12 132 GLY A CA 1
ATOM 1008 C C . GLY A 1 132 ? 8.547 2.413 -15.798 1.00 85.12 132 GLY A C 1
ATOM 1009 O O . GLY A 1 132 ? 7.739 1.544 -16.117 1.00 85.12 132 GLY A O 1
ATOM 1010 N N . ALA A 1 133 ? 8.983 2.533 -14.538 1.00 88.62 133 ALA A N 1
ATOM 1011 C CA . ALA A 1 133 ? 8.420 1.736 -13.447 1.00 88.62 133 ALA A CA 1
ATOM 1012 C C . ALA A 1 133 ? 7.009 2.209 -13.063 1.00 88.62 133 ALA A C 1
ATOM 1014 O O . ALA A 1 133 ? 6.130 1.376 -12.836 1.00 88.62 133 ALA A O 1
ATOM 1015 N N . SER A 1 134 ? 6.773 3.526 -13.084 1.00 85.38 134 SER A N 1
ATOM 1016 C CA . SER A 1 134 ? 5.467 4.139 -12.814 1.00 85.38 134 SER A CA 1
ATOM 1017 C C . SER A 1 134 ? 4.369 3.593 -13.722 1.00 85.38 134 SER A C 1
ATOM 1019 O O . SER A 1 134 ? 3.257 3.356 -13.264 1.00 85.38 134 SER A O 1
ATOM 1021 N N . ASP A 1 135 ? 4.695 3.320 -14.986 1.00 87.69 135 ASP A N 1
ATOM 1022 C CA . ASP A 1 135 ? 3.736 2.783 -15.948 1.00 87.69 135 ASP A CA 1
ATOM 1023 C C . ASP A 1 135 ? 3.244 1.402 -15.491 1.00 87.69 135 ASP A C 1
ATOM 1025 O O . ASP A 1 135 ? 2.049 1.138 -15.515 1.00 87.69 135 ASP A O 1
ATOM 1029 N N . LEU A 1 136 ? 4.131 0.538 -14.971 1.00 88.25 136 LEU A N 1
ATOM 1030 C CA . LEU A 1 136 ? 3.726 -0.766 -14.427 1.00 88.25 136 LEU A CA 1
ATOM 1031 C C . LEU A 1 136 ? 2.806 -0.635 -13.212 1.00 88.25 136 LEU A C 1
ATOM 1033 O O . LEU A 1 136 ? 1.887 -1.438 -13.048 1.00 88.25 136 LEU A O 1
ATOM 1037 N N . ASN A 1 137 ? 3.043 0.369 -12.365 1.00 88.38 137 ASN A N 1
ATOM 1038 C CA . ASN A 1 137 ? 2.230 0.622 -11.179 1.00 88.38 137 ASN A CA 1
ATOM 1039 C C . ASN A 1 137 ? 0.752 0.856 -11.534 1.00 88.38 137 ASN A C 1
ATOM 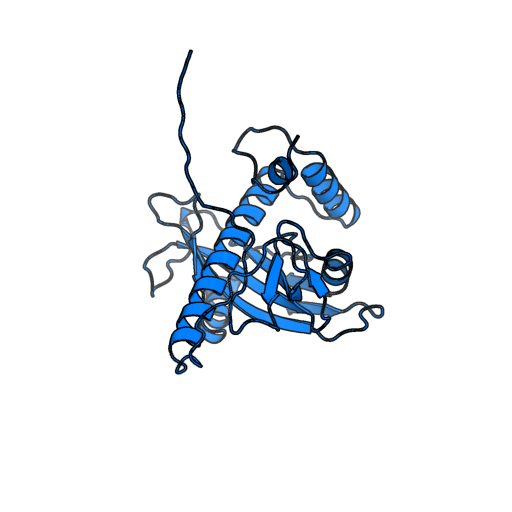1041 O O . ASN A 1 137 ? -0.131 0.459 -10.772 1.00 88.38 137 ASN A O 1
ATOM 1045 N N . GLU A 1 138 ? 0.489 1.462 -12.693 1.00 85.06 138 GLU A N 1
ATOM 1046 C CA . GLU A 1 138 ? -0.860 1.712 -13.208 1.00 85.06 138 GLU A CA 1
ATOM 1047 C C . GLU A 1 138 ? -1.510 0.457 -13.813 1.00 85.06 138 GLU A C 1
ATOM 1049 O O . GLU A 1 138 ? -2.736 0.341 -13.808 1.00 85.06 138 GLU A O 1
ATOM 1054 N N . LEU A 1 139 ? -0.710 -0.513 -14.267 1.00 90.00 139 LEU A N 1
ATOM 1055 C CA . LEU A 1 139 ? -1.184 -1.736 -14.926 1.00 90.00 139 LEU A CA 1
ATOM 1056 C C . LEU A 1 139 ? -1.665 -2.828 -13.961 1.00 90.00 139 LEU A C 1
ATOM 1058 O O . LEU A 1 139 ? -2.173 -3.852 -14.411 1.00 90.00 139 LEU A O 1
ATOM 1062 N N . VAL A 1 140 ? -1.531 -2.647 -12.644 1.00 90.19 140 VAL A N 1
ATOM 1063 C CA . VAL A 1 140 ? -2.152 -3.533 -11.646 1.00 90.19 140 VAL A CA 1
ATOM 1064 C C . VAL A 1 140 ? -3.086 -2.716 -10.773 1.00 90.19 140 VAL A C 1
ATOM 1066 O O . VAL A 1 140 ? -2.675 -2.092 -9.788 1.00 90.19 140 VAL A O 1
ATOM 1069 N N . ARG A 1 141 ? -4.378 -2.766 -11.108 1.00 90.44 141 ARG A N 1
ATOM 1070 C CA . ARG A 1 141 ? -5.418 -2.166 -10.277 1.00 90.44 141 ARG A CA 1
ATOM 1071 C C . ARG A 1 141 ? -5.654 -3.036 -9.055 1.00 90.44 141 ARG A C 1
ATOM 1073 O O . ARG A 1 141 ? -5.828 -4.250 -9.167 1.00 90.44 141 ARG A O 1
ATOM 1080 N N . VAL A 1 142 ? -5.723 -2.397 -7.894 1.00 90.38 142 VAL A N 1
ATOM 1081 C CA . VAL A 1 142 ? -6.017 -3.059 -6.626 1.00 90.38 142 VAL A CA 1
ATOM 1082 C C . VAL A 1 142 ? -7.187 -2.351 -5.962 1.00 90.38 142 VAL A C 1
ATOM 1084 O O . VAL A 1 142 ? -7.228 -1.123 -5.942 1.00 90.38 142 VAL A O 1
ATOM 1087 N N . SER A 1 143 ? -8.142 -3.108 -5.433 1.00 88.38 143 SER A N 1
ATOM 1088 C CA . SER A 1 143 ? -9.251 -2.560 -4.650 1.00 88.38 143 SER A CA 1
ATOM 1089 C C . SER A 1 143 ? -9.461 -3.328 -3.364 1.00 88.38 143 SER A C 1
ATOM 1091 O O . SER A 1 143 ? -9.065 -4.487 -3.246 1.00 88.38 143 SER A O 1
ATOM 1093 N N . PHE A 1 144 ? -10.220 -2.714 -2.471 1.00 92.56 144 PHE A N 1
ATOM 1094 C CA . PHE A 1 144 ? -10.832 -3.330 -1.317 1.00 92.56 144 PHE A CA 1
ATOM 1095 C C . PHE A 1 144 ? -12.289 -2.881 -1.194 1.00 92.56 144 PHE A C 1
ATOM 1097 O O . PHE A 1 144 ? -12.586 -1.691 -1.265 1.00 92.56 144 PHE A O 1
ATOM 1104 N N . ASP A 1 145 ? -13.192 -3.836 -1.001 1.00 91.44 145 ASP A N 1
ATOM 1105 C CA . ASP A 1 145 ? -14.588 -3.577 -0.652 1.00 91.44 145 ASP A CA 1
ATOM 1106 C C . ASP A 1 145 ? -15.107 -4.662 0.290 1.00 91.44 145 ASP A C 1
ATOM 1108 O O . ASP A 1 145 ? -14.576 -5.776 0.306 1.00 91.44 145 ASP A O 1
ATOM 1112 N N . HIS A 1 146 ? -16.157 -4.370 1.058 1.00 90.25 146 HIS A N 1
ATOM 1113 C CA . HIS A 1 146 ? -16.590 -5.297 2.100 1.00 90.25 146 HIS A CA 1
ATOM 1114 C C . HIS A 1 146 ? -17.209 -6.587 1.549 1.00 90.25 146 HIS A C 1
ATOM 1116 O O . HIS A 1 146 ? -17.275 -7.584 2.267 1.00 90.25 146 HIS A O 1
ATOM 1122 N N . ALA A 1 147 ? -17.671 -6.587 0.297 1.00 90.19 147 ALA A N 1
ATOM 1123 C CA . ALA A 1 147 ? -18.316 -7.743 -0.312 1.00 90.19 147 ALA A CA 1
ATOM 1124 C C . ALA A 1 147 ? -17.305 -8.754 -0.874 1.00 90.19 147 ALA A C 1
ATOM 1126 O O . ALA A 1 147 ? -17.575 -9.955 -0.865 1.00 90.19 147 ALA A O 1
ATOM 1127 N N . HIS A 1 148 ? -16.159 -8.284 -1.369 1.00 88.19 148 HIS A N 1
ATOM 1128 C CA . HIS A 1 148 ? -15.198 -9.122 -2.092 1.00 88.19 148 HIS A CA 1
ATOM 1129 C C . HIS A 1 148 ? -13.777 -9.086 -1.530 1.00 88.19 148 HIS A C 1
ATOM 1131 O O . HIS A 1 148 ? -12.952 -9.910 -1.924 1.00 88.19 148 HIS A O 1
ATOM 1137 N N . GLY A 1 149 ? -13.472 -8.143 -0.646 1.00 91.69 149 GLY A N 1
ATOM 1138 C CA . GLY A 1 149 ? -12.139 -7.954 -0.102 1.00 91.69 149 GLY A CA 1
ATOM 1139 C C . GLY A 1 149 ? -11.124 -7.390 -1.065 1.00 91.69 149 GLY A C 1
ATOM 1140 O O . GLY A 1 149 ? -11.452 -6.674 -2.011 1.00 91.69 149 GLY A O 1
ATOM 1141 N N . LEU A 1 150 ? -9.864 -7.729 -0.785 1.00 93.50 150 LEU A N 1
ATOM 1142 C CA . LEU A 1 150 ? -8.737 -7.385 -1.635 1.00 93.50 150 LEU A CA 1
ATOM 1143 C C . LEU A 1 150 ? -8.847 -8.097 -2.981 1.00 93.50 150 LEU A C 1
ATOM 1145 O O . LEU A 1 150 ? -8.855 -9.327 -3.059 1.00 93.50 150 LEU A O 1
ATOM 1149 N N . ARG A 1 151 ? -8.885 -7.309 -4.051 1.00 93.81 151 ARG A N 1
ATOM 1150 C CA . ARG A 1 151 ? -8.939 -7.795 -5.428 1.00 93.81 151 ARG A CA 1
ATOM 1151 C C . ARG A 1 151 ? -7.880 -7.118 -6.280 1.00 93.81 151 ARG A C 1
ATOM 1153 O O . ARG A 1 151 ? -7.524 -5.966 -6.048 1.00 93.81 151 ARG A O 1
ATOM 1160 N N . PHE A 1 152 ? -7.402 -7.862 -7.270 1.00 93.81 152 PHE A N 1
ATOM 1161 C CA . PHE A 1 152 ? -6.316 -7.472 -8.156 1.00 93.81 152 PHE A CA 1
ATOM 1162 C C . PHE A 1 152 ? -6.741 -7.704 -9.603 1.00 93.81 152 PHE A C 1
ATOM 1164 O O . PHE A 1 152 ? -7.233 -8.785 -9.934 1.00 93.81 152 PHE A O 1
ATOM 1171 N N . TRP A 1 153 ? -6.521 -6.709 -10.456 1.00 91.94 153 TRP A N 1
ATOM 1172 C CA . TRP A 1 153 ? -6.786 -6.785 -11.889 1.00 91.94 153 TRP A CA 1
ATOM 1173 C C . TRP A 1 153 ? -5.555 -6.307 -12.648 1.00 91.94 153 TRP A C 1
ATOM 1175 O O . TRP A 1 153 ? -5.351 -5.095 -12.762 1.00 91.94 153 TRP A O 1
ATOM 1185 N N . PRO A 1 154 ? -4.713 -7.237 -13.127 1.00 90.94 154 PRO A N 1
ATOM 1186 C CA . PRO A 1 154 ? -3.683 -6.886 -14.086 1.00 90.94 154 PRO A CA 1
ATOM 1187 C C . PRO A 1 154 ? -4.339 -6.499 -15.416 1.00 90.94 154 PRO A C 1
ATOM 1189 O O . PRO A 1 154 ? -5.270 -7.168 -15.872 1.00 90.94 154 PRO A O 1
ATOM 1192 N N . ASP A 1 155 ? -3.857 -5.422 -16.020 1.00 91.06 155 ASP A N 1
ATOM 1193 C CA . ASP A 1 155 ? -4.221 -5.013 -17.371 1.00 91.06 155 ASP A CA 1
ATOM 1194 C C . ASP A 1 155 ? -3.648 -5.996 -18.408 1.00 91.06 155 ASP A C 1
ATOM 1196 O O . ASP A 1 155 ? -2.607 -6.617 -18.186 1.00 91.06 155 ASP A O 1
ATOM 1200 N N . GLU A 1 156 ? -4.307 -6.136 -19.562 1.00 88.88 156 GLU A N 1
ATOM 1201 C CA . GLU A 1 156 ? -3.852 -7.022 -20.646 1.00 88.88 156 GLU A CA 1
ATOM 1202 C C . GLU A 1 156 ? -2.486 -6.612 -21.220 1.00 88.88 156 GLU A C 1
ATOM 1204 O O . GLU A 1 156 ? -1.779 -7.444 -21.790 1.00 88.88 156 GLU A O 1
ATOM 1209 N N . SER A 1 157 ? -2.108 -5.339 -21.071 1.00 91.25 157 SER A N 1
ATOM 1210 C CA . SER A 1 157 ? -0.807 -4.808 -21.485 1.00 91.25 157 SER A CA 1
ATOM 1211 C C . SER A 1 157 ? 0.322 -5.066 -20.482 1.00 91.25 157 SER A C 1
ATOM 1213 O O . SER A 1 157 ? 1.481 -4.789 -20.803 1.00 91.25 157 SER A O 1
ATOM 1215 N N . LEU A 1 158 ? 0.027 -5.627 -19.300 1.00 91.81 158 LEU A N 1
ATOM 1216 C CA . LEU A 1 158 ? 1.053 -6.055 -18.354 1.00 91.81 158 LEU A CA 1
ATOM 1217 C C . LEU A 1 158 ? 1.796 -7.276 -18.914 1.00 91.81 158 LEU A C 1
ATOM 1219 O O . LEU A 1 158 ? 1.287 -8.395 -18.933 1.00 91.81 158 LEU A O 1
ATOM 1223 N N . ASP A 1 159 ? 3.027 -7.056 -19.358 1.00 92.38 159 ASP A N 1
ATOM 1224 C CA . ASP A 1 159 ? 3.861 -8.058 -20.032 1.00 92.38 159 ASP A CA 1
ATOM 1225 C C . ASP A 1 159 ? 4.857 -8.772 -19.096 1.00 92.38 159 ASP A C 1
ATOM 1227 O O . ASP A 1 159 ? 5.732 -9.510 -19.558 1.00 92.38 159 ASP A O 1
ATOM 1231 N N . CYS A 1 160 ? 4.736 -8.553 -17.786 1.00 93.50 160 CYS A N 1
ATOM 1232 C CA . CYS A 1 160 ? 5.601 -9.122 -16.760 1.00 93.50 160 CYS A CA 1
ATOM 1233 C C . CYS A 1 160 ? 4.779 -9.716 -15.605 1.00 93.50 160 CYS A C 1
ATOM 1235 O O . CYS A 1 160 ? 3.594 -9.420 -15.433 1.00 93.50 160 CYS A O 1
ATOM 1237 N N . GLY A 1 161 ? 5.394 -10.583 -14.807 1.00 94.19 161 GLY A N 1
ATOM 1238 C CA . GLY A 1 161 ? 4.778 -11.109 -13.598 1.00 94.19 161 GLY A CA 1
ATOM 1239 C C . GLY A 1 161 ? 4.772 -10.084 -12.464 1.00 94.19 161 GLY A C 1
ATOM 1240 O O . GLY A 1 161 ? 5.501 -9.086 -12.460 1.00 94.19 161 GLY A O 1
ATOM 1241 N N . TRP A 1 162 ? 3.928 -10.351 -11.472 1.00 95.00 162 TRP A N 1
ATOM 1242 C CA . TRP A 1 162 ? 3.835 -9.558 -10.254 1.00 95.00 162 TRP A CA 1
ATOM 1243 C C . TRP A 1 162 ? 3.431 -10.432 -9.066 1.00 95.00 162 TRP A C 1
ATOM 1245 O O . TRP A 1 162 ? 2.863 -11.515 -9.224 1.00 95.00 162 TRP A O 1
ATOM 1255 N N . GLU A 1 163 ? 3.721 -9.955 -7.862 1.00 94.62 163 GLU A N 1
ATOM 1256 C CA . GLU A 1 163 ? 3.338 -10.608 -6.613 1.00 94.62 163 GLU A CA 1
ATOM 1257 C C . GLU A 1 163 ? 3.158 -9.595 -5.477 1.00 94.62 163 GLU A C 1
ATOM 1259 O O . GLU A 1 163 ? 3.588 -8.445 -5.576 1.00 94.62 163 GLU A O 1
ATOM 1264 N N . VAL A 1 164 ? 2.550 -10.037 -4.373 1.00 94.25 164 VAL A N 1
ATOM 1265 C CA . VAL A 1 164 ? 2.530 -9.270 -3.122 1.00 94.25 164 VAL A CA 1
ATOM 1266 C C . VAL A 1 164 ? 3.751 -9.647 -2.275 1.00 94.25 164 VAL A C 1
ATOM 1268 O O . VAL A 1 164 ? 3.835 -10.776 -1.791 1.00 94.25 164 VAL A O 1
ATOM 1271 N N . SER A 1 165 ? 4.692 -8.715 -2.102 1.00 85.62 165 SER A N 1
ATOM 1272 C CA . SER A 1 165 ? 6.057 -8.978 -1.605 1.00 85.62 165 SER A CA 1
ATOM 1273 C C . SER A 1 165 ? 6.311 -8.595 -0.139 1.00 85.62 165 SER A C 1
ATOM 1275 O O . SER A 1 165 ? 7.393 -8.864 0.394 1.00 85.62 165 SER A O 1
ATOM 1277 N N . GLY A 1 166 ? 5.344 -7.975 0.541 1.00 88.75 166 GLY A N 1
ATOM 1278 C CA . GLY A 1 166 ? 5.494 -7.528 1.925 1.00 88.75 166 GLY A CA 1
ATOM 1279 C C . GLY A 1 166 ? 4.173 -7.108 2.556 1.00 88.75 166 GLY A C 1
ATOM 1280 O O . GLY A 1 166 ? 3.264 -6.682 1.849 1.00 88.75 166 GLY A O 1
ATOM 1281 N N . TRP A 1 167 ? 4.092 -7.231 3.882 1.00 93.75 167 TRP A N 1
ATOM 1282 C CA . TRP A 1 167 ? 2.895 -6.954 4.676 1.00 93.75 167 TRP A CA 1
ATOM 1283 C C . TRP A 1 167 ? 3.266 -6.116 5.894 1.00 93.75 167 TRP A C 1
ATOM 1285 O O . TRP A 1 167 ? 4.230 -6.419 6.603 1.00 93.75 167 TRP A O 1
ATOM 1295 N N . LEU A 1 168 ? 2.489 -5.071 6.140 1.00 93.75 168 LEU A N 1
ATOM 1296 C CA . LEU A 1 168 ? 2.697 -4.103 7.199 1.00 93.75 168 LEU A CA 1
ATOM 1297 C C . LEU A 1 168 ? 1.409 -3.903 7.995 1.00 93.75 168 LEU A C 1
ATOM 1299 O O . LEU A 1 168 ? 0.313 -3.819 7.437 1.00 93.75 168 LEU A O 1
ATOM 1303 N N . VAL A 1 169 ? 1.569 -3.733 9.303 1.00 95.00 169 VAL A N 1
ATOM 1304 C CA . VAL A 1 169 ? 0.543 -3.146 10.167 1.00 95.00 169 VAL A CA 1
ATOM 1305 C C . VAL A 1 169 ? 0.926 -1.700 10.422 1.00 95.00 169 VAL A C 1
ATOM 1307 O O . VAL A 1 169 ? 2.059 -1.422 10.811 1.00 95.00 169 VAL A O 1
ATOM 1310 N N . CYS A 1 170 ? -0.003 -0.778 10.197 1.00 92.88 170 CYS A N 1
ATOM 1311 C CA . CYS A 1 170 ? 0.197 0.640 10.452 1.00 92.88 170 CYS A CA 1
ATOM 1312 C C . CYS A 1 170 ? -0.466 1.000 11.781 1.00 92.88 170 CYS A C 1
ATOM 1314 O O . CYS A 1 170 ? -1.674 0.836 11.946 1.00 92.88 170 CYS A O 1
ATOM 1316 N N . GLU A 1 171 ? 0.332 1.456 12.745 1.00 92.75 171 GLU A N 1
ATOM 1317 C CA . GLU A 1 171 ? -0.108 1.626 14.132 1.00 92.75 171 GLU A CA 1
ATOM 1318 C C . GLU A 1 171 ? 0.212 3.034 14.632 1.00 92.75 171 GLU A C 1
ATOM 1320 O O . GLU A 1 171 ? 1.296 3.531 14.362 1.00 92.75 171 GLU A O 1
ATOM 1325 N N . ALA A 1 172 ? -0.665 3.672 15.398 1.00 88.44 172 ALA A N 1
ATOM 1326 C CA . ALA A 1 172 ? -0.396 4.953 16.044 1.00 88.44 172 ALA A CA 1
ATOM 1327 C C . ALA A 1 172 ? -0.244 4.793 17.555 1.00 88.44 172 ALA A C 1
ATOM 1329 O O . ALA A 1 172 ? -0.910 3.964 18.190 1.00 88.44 172 ALA A O 1
ATOM 1330 N N . ASP A 1 173 ? 0.636 5.608 18.132 1.00 86.44 173 ASP A N 1
ATOM 1331 C CA . ASP A 1 173 ? 0.688 5.768 19.579 1.00 86.44 173 ASP A CA 1
ATOM 1332 C C . ASP A 1 173 ? -0.571 6.527 20.037 1.00 86.44 173 ASP A C 1
ATOM 1334 O O . ASP A 1 173 ? -0.925 7.532 19.417 1.00 86.44 173 ASP A O 1
ATOM 1338 N N . PRO A 1 174 ? -1.266 6.098 21.106 1.00 82.75 174 PRO A N 1
ATOM 1339 C CA . PRO A 1 174 ? -2.415 6.835 21.631 1.00 82.75 174 PRO A CA 1
ATOM 1340 C C . PRO A 1 174 ? -2.119 8.301 21.991 1.00 82.75 174 PRO A C 1
ATOM 1342 O O . PRO A 1 174 ? -3.032 9.123 21.970 1.00 82.75 174 PRO A O 1
ATOM 1345 N N . SER A 1 175 ? -0.870 8.628 22.339 1.00 84.19 175 SER A N 1
ATOM 1346 C CA . SER A 1 175 ? -0.425 10.000 22.619 1.00 84.19 175 SER A CA 1
ATOM 1347 C C . SER A 1 175 ? -0.123 10.822 21.358 1.00 84.19 175 SER A C 1
ATOM 1349 O O . SER A 1 175 ? -0.145 12.050 21.415 1.00 84.19 175 SER A O 1
ATOM 1351 N N . GLU A 1 176 ? 0.081 10.160 20.215 1.00 80.19 176 GLU A N 1
ATOM 1352 C CA . GLU A 1 176 ? 0.382 10.764 18.913 1.00 80.19 176 GLU A CA 1
ATOM 1353 C C . GLU A 1 176 ? -0.470 10.120 17.794 1.00 80.19 176 GLU A C 1
ATOM 1355 O O . GLU A 1 176 ? 0.065 9.523 16.858 1.00 80.19 176 GLU A O 1
ATOM 1360 N N . PRO A 1 177 ? -1.814 10.238 17.835 1.00 72.62 177 PRO A N 1
ATOM 1361 C CA . PRO A 1 177 ? -2.710 9.511 16.925 1.00 72.62 177 PRO A CA 1
ATOM 1362 C C . PRO A 1 177 ? -2.558 9.904 15.446 1.00 72.62 177 PRO A C 1
ATOM 1364 O O . PRO A 1 177 ? -2.997 9.182 14.555 1.00 72.62 177 PRO A O 1
ATOM 1367 N N . LEU A 1 178 ? -1.929 11.047 15.168 1.00 73.62 178 LEU A N 1
ATOM 1368 C CA . LEU A 1 178 ? -1.663 11.527 13.810 1.00 73.62 178 LEU A CA 1
ATOM 1369 C C . LEU A 1 178 ? -0.374 10.947 13.208 1.00 73.62 178 LEU A C 1
ATOM 1371 O O . LEU A 1 178 ? -0.093 11.176 12.029 1.00 73.62 178 LEU A O 1
ATOM 1375 N N . VAL A 1 179 ? 0.415 10.215 13.998 1.00 74.31 179 VAL A N 1
ATOM 1376 C CA . VAL A 1 179 ? 1.669 9.600 13.564 1.00 74.31 179 VAL A CA 1
ATOM 1377 C C . VAL A 1 179 ? 1.468 8.096 13.453 1.00 74.31 179 VAL A C 1
ATOM 1379 O O . VAL A 1 179 ? 1.164 7.408 14.422 1.00 74.31 179 VAL A O 1
ATOM 1382 N N . SER A 1 180 ? 1.647 7.581 12.239 1.00 79.06 180 SER A N 1
ATOM 1383 C CA . SER A 1 180 ? 1.550 6.155 11.955 1.00 79.06 180 SER A CA 1
ATOM 1384 C C . SER A 1 180 ? 2.944 5.541 11.879 1.00 79.06 180 SER A C 1
ATOM 1386 O O . SER A 1 180 ? 3.776 5.970 11.085 1.00 79.06 180 SER A O 1
ATOM 1388 N N . TYR A 1 181 ? 3.157 4.485 12.649 1.00 83.06 181 TYR A N 1
ATOM 1389 C CA . TYR A 1 181 ? 4.356 3.664 12.697 1.00 83.06 181 TYR A CA 1
ATOM 1390 C C . TYR A 1 181 ? 4.068 2.335 11.993 1.00 83.06 181 TYR A C 1
ATOM 1392 O O . TYR A 1 181 ? 3.460 1.439 12.585 1.00 83.06 181 TYR A O 1
ATOM 1400 N N . PRO A 1 182 ? 4.437 2.201 10.714 1.00 87.50 182 PRO A N 1
ATOM 1401 C CA . PRO A 1 182 ? 4.318 0.937 10.016 1.00 87.50 182 PRO A CA 1
ATOM 1402 C C . PRO A 1 182 ? 5.336 -0.071 10.549 1.00 87.50 182 PRO A C 1
ATOM 1404 O O . PRO A 1 182 ? 6.491 0.257 10.829 1.00 87.50 182 PRO A O 1
ATOM 1407 N N . ARG A 1 183 ? 4.895 -1.318 10.678 1.00 88.88 183 ARG A N 1
ATOM 1408 C CA . ARG A 1 183 ? 5.699 -2.424 11.185 1.00 88.88 183 ARG A CA 1
ATOM 1409 C C . ARG A 1 183 ? 5.499 -3.665 10.316 1.00 88.88 183 ARG A C 1
ATOM 1411 O O . ARG A 1 183 ? 4.350 -4.060 10.111 1.00 88.88 183 ARG A O 1
ATOM 1418 N N . PRO A 1 184 ? 6.581 -4.311 9.849 1.00 90.75 184 PRO A N 1
ATOM 1419 C CA . PRO A 1 184 ? 6.492 -5.553 9.099 1.00 90.75 184 PRO A CA 1
ATOM 1420 C C . PRO A 1 184 ? 5.872 -6.668 9.922 1.00 90.75 184 PRO A C 1
ATOM 1422 O O . PRO A 1 184 ? 6.144 -6.811 11.118 1.00 90.75 184 PRO A O 1
ATOM 1425 N N . VAL A 1 185 ? 5.043 -7.465 9.261 1.00 92.25 185 VAL A N 1
ATOM 1426 C CA . VAL A 1 185 ? 4.399 -8.634 9.847 1.00 92.25 185 VAL A CA 1
ATOM 1427 C C . VAL A 1 185 ? 4.363 -9.791 8.860 1.00 92.25 185 VAL A C 1
ATOM 1429 O O . VAL A 1 185 ? 4.523 -9.618 7.653 1.00 92.25 185 VAL A O 1
ATOM 1432 N N . GLU A 1 186 ? 4.108 -10.984 9.385 1.00 92.88 186 GLU A N 1
ATOM 1433 C CA . GLU A 1 186 ? 3.725 -12.123 8.561 1.00 92.88 186 GLU A CA 1
ATOM 1434 C C . GLU A 1 186 ? 2.358 -11.892 7.913 1.00 92.88 186 GLU A C 1
ATOM 1436 O O . GLU A 1 186 ? 1.470 -11.255 8.492 1.00 92.88 186 GLU A O 1
ATOM 1441 N N . ARG A 1 187 ? 2.160 -12.494 6.737 1.00 94.69 187 ARG A N 1
ATOM 1442 C CA . ARG A 1 187 ? 0.894 -12.435 5.993 1.00 94.69 187 ARG A CA 1
ATOM 1443 C C . ARG A 1 187 ? -0.310 -12.813 6.857 1.00 94.69 187 ARG A C 1
ATOM 1445 O O . ARG A 1 187 ? -1.328 -12.137 6.818 1.00 94.69 187 ARG A O 1
ATOM 1452 N N . SER A 1 188 ? -0.183 -13.856 7.676 1.00 95.25 188 SER A N 1
ATOM 1453 C CA . SER A 1 188 ? -1.267 -14.334 8.543 1.00 95.25 188 SER A CA 1
ATOM 1454 C C . SER A 1 188 ? -1.690 -13.313 9.603 1.00 95.25 188 SER A C 1
ATOM 1456 O O . SER A 1 188 ? -2.858 -13.265 9.981 1.00 95.25 188 SER A O 1
ATOM 1458 N N . VAL A 1 189 ? -0.763 -12.476 10.078 1.00 95.75 189 VAL A N 1
ATOM 1459 C CA . VAL A 1 189 ? -1.068 -11.400 11.029 1.00 95.75 189 VAL A CA 1
ATOM 1460 C C . VAL A 1 189 ? -1.822 -10.277 10.325 1.00 95.75 189 VAL A C 1
ATOM 1462 O O . VAL A 1 189 ? -2.815 -9.794 10.866 1.00 95.75 189 VAL A O 1
ATOM 1465 N N . PHE A 1 190 ? -1.382 -9.896 9.122 1.00 95.88 190 PHE A N 1
ATOM 1466 C CA . PHE A 1 190 ? -2.084 -8.929 8.276 1.00 95.88 190 PHE A CA 1
ATOM 1467 C C . PHE A 1 190 ? -3.509 -9.400 7.971 1.00 95.88 190 PHE A C 1
ATOM 1469 O O . PHE A 1 190 ? -4.466 -8.690 8.265 1.00 95.88 190 PHE A O 1
ATOM 1476 N N . GLU A 1 191 ? -3.657 -10.615 7.435 1.00 95.31 191 GLU A N 1
ATOM 1477 C CA . GLU A 1 191 ? -4.956 -11.166 7.037 1.00 95.31 191 GLU A CA 1
ATOM 1478 C C . GLU A 1 191 ? -5.872 -11.342 8.249 1.00 95.31 191 GLU A C 1
ATOM 1480 O O . GLU A 1 191 ? -7.041 -10.980 8.184 1.00 95.31 191 GLU A O 1
ATOM 1485 N N . GLY A 1 192 ? -5.337 -11.790 9.388 1.00 95.75 192 GLY A N 1
ATOM 1486 C CA . GLY A 1 192 ? -6.115 -11.916 10.618 1.00 95.75 192 GLY A CA 1
ATOM 1487 C C . GLY A 1 192 ? -6.573 -10.573 11.199 1.00 95.75 192 GLY A C 1
ATOM 1488 O O . GLY A 1 192 ? -7.634 -10.511 11.815 1.00 95.75 192 GLY A O 1
ATOM 1489 N N . LEU A 1 193 ? -5.802 -9.491 11.035 1.00 96.19 193 LEU A N 1
ATOM 1490 C CA . LEU A 1 193 ? -6.246 -8.144 11.417 1.00 96.19 193 LEU A CA 1
ATOM 1491 C C . LEU A 1 193 ? -7.303 -7.609 10.452 1.00 96.19 193 LEU A C 1
ATOM 1493 O O . LEU A 1 193 ? -8.286 -7.029 10.911 1.00 96.19 193 LEU A O 1
ATOM 1497 N N . LEU A 1 194 ? -7.115 -7.834 9.151 1.00 95.25 194 LEU A N 1
ATOM 1498 C CA . LEU A 1 194 ? -8.084 -7.462 8.128 1.00 95.25 194 LEU A CA 1
ATOM 1499 C C . LEU A 1 194 ? -9.423 -8.169 8.364 1.00 95.25 194 LEU A C 1
ATOM 1501 O O . LEU A 1 194 ? -10.455 -7.519 8.366 1.00 95.25 194 LEU A O 1
ATOM 1505 N N . GLU A 1 195 ? -9.407 -9.473 8.638 1.00 94.19 195 GLU A N 1
ATOM 1506 C CA . GLU A 1 195 ? -10.609 -10.267 8.912 1.00 94.19 195 GLU A CA 1
ATOM 1507 C C . GLU A 1 195 ? -11.328 -9.811 10.191 1.00 94.19 195 GLU A C 1
ATOM 1509 O O . GLU A 1 195 ? -12.546 -9.658 10.200 1.00 94.19 195 GLU A O 1
ATOM 1514 N N . ARG A 1 196 ? -10.589 -9.549 11.279 1.00 94.88 196 ARG A N 1
ATOM 1515 C CA . ARG A 1 196 ? -11.186 -9.134 12.563 1.00 94.88 196 ARG A CA 1
ATOM 1516 C C . ARG A 1 196 ? -11.765 -7.723 12.556 1.00 94.88 196 ARG A C 1
ATOM 1518 O O . ARG A 1 196 ? -12.690 -7.450 13.316 1.00 94.88 196 ARG A O 1
ATOM 1525 N N . HIS A 1 197 ? -11.173 -6.820 11.782 1.00 94.00 197 HIS A N 1
ATOM 1526 C CA . HIS A 1 197 ? -11.515 -5.394 11.774 1.00 94.00 197 HIS A CA 1
ATOM 1527 C C . HIS A 1 197 ? -12.048 -4.934 10.422 1.00 94.00 197 HIS A C 1
ATOM 1529 O O . HIS A 1 197 ? -12.019 -3.744 10.128 1.00 94.00 197 HIS A O 1
ATOM 1535 N N . TRP A 1 198 ? -12.524 -5.884 9.621 1.00 91.25 198 TRP A N 1
ATOM 1536 C CA . TRP A 1 198 ? -12.973 -5.694 8.251 1.00 91.25 198 TRP A CA 1
ATOM 1537 C C . TRP A 1 198 ? -13.880 -4.477 8.082 1.00 91.25 198 TRP A C 1
ATOM 1539 O O . TRP A 1 198 ? -13.576 -3.601 7.282 1.00 91.25 198 TRP A O 1
ATOM 1549 N N . ASP A 1 199 ? -14.905 -4.383 8.931 1.00 91.50 199 ASP A N 1
ATOM 1550 C CA . ASP A 1 199 ? -15.934 -3.337 8.909 1.00 91.50 199 ASP A CA 1
ATOM 1551 C C . ASP A 1 199 ? -15.420 -1.928 9.254 1.00 91.50 199 ASP A C 1
ATOM 1553 O O . ASP A 1 199 ? -16.162 -0.951 9.165 1.00 91.50 199 ASP A O 1
ATOM 1557 N N . LEU A 1 200 ? -14.167 -1.810 9.703 1.00 93.69 200 LEU A N 1
ATOM 1558 C CA . LEU A 1 200 ? -13.546 -0.533 10.049 1.00 93.69 200 LEU A CA 1
ATOM 1559 C C . LEU A 1 200 ? -12.697 0.031 8.907 1.00 93.69 200 LEU A C 1
ATOM 1561 O O . LEU A 1 200 ? -12.292 1.192 8.987 1.00 93.69 200 LEU A O 1
ATOM 1565 N N . PHE A 1 201 ? -12.385 -0.758 7.876 1.00 92.19 201 PHE A N 1
ATOM 1566 C CA . PHE A 1 201 ? -11.577 -0.296 6.751 1.00 92.19 201 PHE A CA 1
ATOM 1567 C C . PHE A 1 201 ? -12.423 0.465 5.734 1.00 92.19 201 PHE A C 1
ATOM 1569 O O . PHE A 1 201 ? -13.556 0.103 5.427 1.00 92.19 201 PHE A O 1
ATOM 1576 N N . MET A 1 202 ? -11.858 1.535 5.182 1.00 89.88 202 MET A N 1
ATOM 1577 C CA . MET A 1 202 ? -12.491 2.266 4.090 1.00 89.88 202 MET A CA 1
ATOM 1578 C C . MET A 1 202 ? -12.519 1.397 2.838 1.00 89.88 202 MET A C 1
ATOM 1580 O O . MET A 1 202 ? -11.491 0.842 2.445 1.00 89.88 202 MET A O 1
ATOM 1584 N N . GLU A 1 203 ? -13.680 1.319 2.188 1.00 88.69 203 GLU A N 1
ATOM 1585 C CA . GLU A 1 203 ? -13.743 0.799 0.825 1.00 88.69 203 GLU A CA 1
ATOM 1586 C C . GLU A 1 203 ? -12.952 1.717 -0.092 1.00 88.69 203 GLU A C 1
ATOM 1588 O O . GLU A 1 203 ? -13.141 2.933 -0.095 1.00 88.69 203 GLU A O 1
ATOM 1593 N N . GLU A 1 204 ? -12.079 1.120 -0.885 1.00 84.25 204 GLU A N 1
ATOM 1594 C CA . GLU A 1 204 ? -11.227 1.841 -1.807 1.00 84.25 204 GLU A CA 1
ATOM 1595 C C . GLU A 1 204 ? -11.169 1.049 -3.105 1.00 84.25 204 GLU A C 1
ATOM 1597 O O . GLU A 1 204 ? -10.613 -0.050 -3.157 1.00 84.25 204 GLU A O 1
ATOM 1602 N N . GLN A 1 205 ? -11.770 1.583 -4.168 1.00 78.94 205 GLN A N 1
ATOM 1603 C CA . GLN A 1 205 ? -11.781 0.897 -5.459 1.00 78.94 205 GLN A CA 1
ATOM 1604 C C . GLN A 1 205 ? -10.527 1.168 -6.306 1.00 78.94 205 GLN A C 1
ATOM 1606 O O . GLN A 1 205 ? -10.396 0.579 -7.390 1.00 78.94 205 GLN A O 1
ATOM 1611 N N . CYS A 1 206 ? -9.597 1.990 -5.802 1.00 81.06 206 CYS A N 1
ATOM 1612 C CA . CYS A 1 206 ? -8.239 2.107 -6.316 1.00 81.06 206 CYS A CA 1
ATOM 1613 C C . CYS A 1 206 ? -7.226 2.413 -5.208 1.00 81.06 206 CYS A C 1
ATOM 1615 O O . CYS A 1 206 ? -6.965 3.555 -4.840 1.00 81.06 206 CYS A O 1
ATOM 1617 N N . LEU A 1 207 ? -6.583 1.361 -4.717 1.00 82.38 207 LEU A N 1
ATOM 1618 C CA . LEU A 1 207 ? -5.431 1.474 -3.837 1.00 82.38 207 LEU A CA 1
ATOM 1619 C C . LEU A 1 207 ? -4.221 1.821 -4.704 1.00 82.38 207 LEU A C 1
ATOM 1621 O O . LEU A 1 207 ? -3.538 0.933 -5.202 1.00 82.38 207 LEU A O 1
ATOM 1625 N N . GLN A 1 208 ? -3.975 3.106 -4.932 1.00 68.38 208 GLN A N 1
ATOM 1626 C CA . GLN A 1 208 ? -2.798 3.591 -5.653 1.00 68.38 208 GLN A CA 1
ATOM 1627 C C . GLN A 1 208 ? -1.841 4.314 -4.709 1.00 68.38 208 GLN A C 1
ATOM 1629 O O . GLN A 1 208 ? -2.243 5.012 -3.779 1.00 68.38 208 GLN A O 1
ATOM 1634 N N . SER A 1 209 ? -0.547 4.145 -4.962 1.00 72.38 209 SER A N 1
ATOM 1635 C CA . SER A 1 209 ? 0.512 4.874 -4.274 1.00 72.38 209 SER A CA 1
ATOM 1636 C C . SER A 1 209 ? 1.649 5.146 -5.239 1.00 72.38 209 SER A C 1
ATOM 1638 O O . SER A 1 209 ? 1.966 4.312 -6.086 1.00 72.38 209 SER A O 1
ATOM 1640 N N . THR A 1 210 ? 2.286 6.301 -5.081 1.00 72.19 210 THR A N 1
ATOM 1641 C CA . THR A 1 210 ? 3.548 6.640 -5.753 1.00 72.19 210 THR A CA 1
ATOM 1642 C C . THR A 1 210 ? 4.761 6.251 -4.909 1.00 72.19 210 THR A C 1
ATOM 1644 O O . THR A 1 210 ? 5.892 6.537 -5.289 1.00 72.19 210 THR A O 1
ATOM 1647 N N . ALA A 1 211 ? 4.553 5.692 -3.714 1.00 77.12 211 ALA A N 1
ATOM 1648 C CA . ALA A 1 211 ? 5.641 5.224 -2.873 1.00 77.12 211 ALA A CA 1
ATOM 1649 C C . ALA A 1 211 ? 6.152 3.882 -3.393 1.00 77.12 211 ALA A C 1
ATOM 1651 O O . ALA A 1 211 ? 5.369 2.944 -3.571 1.00 77.12 211 ALA A O 1
ATOM 1652 N N . TRP A 1 212 ? 7.463 3.809 -3.611 1.00 82.38 212 TRP A N 1
ATOM 1653 C CA . TRP A 1 212 ? 8.118 2.656 -4.207 1.00 82.38 212 TRP A CA 1
ATOM 1654 C C . TRP A 1 212 ? 9.392 2.262 -3.462 1.00 82.38 212 TRP A C 1
ATOM 1656 O O . TRP A 1 212 ? 10.090 3.100 -2.889 1.00 82.38 212 TRP A O 1
ATOM 1666 N N . GLY A 1 213 ? 9.701 0.971 -3.505 1.00 81.88 213 GLY A N 1
ATOM 1667 C CA . GLY A 1 213 ? 10.960 0.389 -3.057 1.00 81.88 213 GLY A CA 1
ATOM 1668 C C . GLY A 1 213 ? 11.721 -0.231 -4.223 1.00 81.88 213 GLY A C 1
ATOM 1669 O O . GLY A 1 213 ? 11.123 -0.637 -5.220 1.00 81.88 213 GLY A O 1
ATOM 1670 N N . PHE A 1 214 ? 13.044 -0.328 -4.094 1.00 85.12 214 PHE A N 1
ATOM 1671 C CA . PHE A 1 214 ? 13.894 -1.014 -5.066 1.00 85.12 214 PHE A CA 1
ATOM 1672 C C . PHE A 1 214 ? 14.755 -2.067 -4.390 1.00 85.12 214 PHE A C 1
ATOM 1674 O O . PHE A 1 214 ? 15.546 -1.765 -3.498 1.00 85.12 214 PHE A O 1
ATOM 1681 N N . THR A 1 215 ? 14.616 -3.306 -4.854 1.00 84.88 215 THR A N 1
ATOM 1682 C CA . THR A 1 215 ? 15.417 -4.445 -4.405 1.00 84.88 215 THR A CA 1
ATOM 1683 C C . THR A 1 215 ? 16.574 -4.661 -5.372 1.00 84.88 215 THR A C 1
ATOM 1685 O O . THR A 1 215 ? 16.352 -5.086 -6.505 1.00 84.88 215 THR A O 1
ATOM 1688 N N . ASP A 1 216 ? 17.800 -4.380 -4.925 1.00 83.44 216 ASP A N 1
ATOM 1689 C CA . ASP A 1 216 ? 19.027 -4.637 -5.689 1.00 83.44 216 ASP A CA 1
ATOM 1690 C C . ASP A 1 216 ? 19.252 -6.150 -5.866 1.00 83.44 216 ASP A C 1
ATOM 1692 O O . ASP A 1 216 ? 19.123 -6.922 -4.914 1.00 83.44 216 ASP A O 1
ATOM 1696 N N . LEU A 1 217 ? 19.568 -6.574 -7.092 1.00 83.00 217 LEU A N 1
ATOM 1697 C CA . LEU A 1 217 ? 19.859 -7.967 -7.441 1.00 83.00 217 LEU A CA 1
ATOM 1698 C C . LEU A 1 217 ? 21.366 -8.261 -7.529 1.00 83.00 217 LEU A C 1
ATOM 1700 O O . LEU A 1 217 ? 21.745 -9.432 -7.522 1.00 83.00 217 LEU A O 1
ATOM 1704 N N . GLU A 1 218 ? 22.230 -7.243 -7.635 1.00 69.62 218 GLU A N 1
ATOM 1705 C CA . GLU A 1 218 ? 23.688 -7.421 -7.767 1.00 69.62 218 GLU A CA 1
ATOM 1706 C C . GLU A 1 218 ? 24.433 -7.361 -6.422 1.00 69.62 218 GLU A C 1
ATOM 1708 O O . GLU A 1 218 ? 25.533 -7.903 -6.304 1.00 69.62 218 GLU A O 1
ATOM 1713 N N . GLY A 1 219 ? 23.842 -6.751 -5.393 1.00 52.78 219 GLY A N 1
ATOM 1714 C CA . GLY A 1 219 ? 24.344 -6.772 -4.020 1.00 52.78 219 GLY A CA 1
ATOM 1715 C C . GLY A 1 219 ? 23.399 -7.567 -3.130 1.00 52.78 219 GLY A C 1
ATOM 1716 O O . GLY A 1 219 ? 22.231 -7.209 -3.016 1.00 52.78 219 GLY A O 1
ATOM 1717 N N . GLY A 1 220 ? 23.877 -8.637 -2.486 1.00 44.22 220 GLY A N 1
ATOM 1718 C CA . GLY A 1 220 ? 23.094 -9.335 -1.463 1.00 44.22 220 GLY A CA 1
ATOM 1719 C C . GLY A 1 220 ? 22.521 -8.329 -0.462 1.00 44.22 220 GLY A C 1
ATOM 1720 O O . GLY A 1 220 ? 23.287 -7.648 0.210 1.00 44.22 220 GLY A O 1
ATOM 1721 N N . SER A 1 221 ? 21.189 -8.206 -0.446 1.00 40.31 221 SER A N 1
ATOM 1722 C CA . SER A 1 221 ? 20.386 -7.312 0.399 1.00 40.31 221 SER A CA 1
ATOM 1723 C C . SER A 1 221 ? 21.057 -5.978 0.748 1.00 40.31 221 SER A C 1
ATOM 1725 O O . SER A 1 221 ? 21.327 -5.690 1.912 1.00 40.31 221 SER A O 1
ATOM 1727 N N . ALA A 1 222 ? 21.283 -5.138 -0.256 1.00 38.56 222 ALA A N 1
ATOM 1728 C CA . ALA A 1 222 ? 21.395 -3.702 -0.041 1.00 38.56 222 ALA A CA 1
ATOM 1729 C C . ALA A 1 222 ? 20.271 -3.023 -0.822 1.00 38.56 222 ALA A C 1
ATOM 1731 O O . ALA A 1 222 ? 20.510 -2.387 -1.852 1.00 38.56 222 ALA A O 1
ATOM 1732 N N . ALA A 1 223 ? 19.025 -3.188 -0.367 1.00 39.72 223 ALA A N 1
ATOM 1733 C CA . ALA A 1 223 ? 17.968 -2.348 -0.889 1.00 39.72 223 ALA A CA 1
ATOM 1734 C C . ALA A 1 223 ? 18.237 -0.945 -0.349 1.00 39.72 223 ALA A C 1
ATOM 1736 O O . ALA A 1 223 ? 18.137 -0.628 0.835 1.00 39.72 223 ALA A O 1
ATOM 1737 N N . VAL A 1 224 ? 18.703 -0.091 -1.249 1.00 38.91 224 VAL A N 1
ATOM 1738 C CA . VAL A 1 224 ? 18.796 1.324 -0.949 1.00 38.91 224 VAL A CA 1
ATOM 1739 C C . VAL A 1 224 ? 17.382 1.842 -1.100 1.00 38.91 224 VAL A C 1
ATOM 1741 O O . VAL A 1 224 ? 16.968 2.222 -2.190 1.00 38.91 224 VAL A O 1
ATOM 1744 N N . SER A 1 225 ? 16.649 1.871 0.011 1.00 38.81 225 SER A N 1
ATOM 1745 C CA . SER A 1 225 ? 15.637 2.903 0.178 1.00 38.81 225 SER A CA 1
ATOM 1746 C C . SER A 1 225 ? 16.357 4.224 -0.045 1.00 38.81 225 SER A C 1
ATOM 1748 O O . SER A 1 225 ? 17.335 4.532 0.642 1.00 38.81 225 SER A O 1
ATOM 1750 N N . ALA A 1 226 ? 15.931 4.988 -1.047 1.00 39.06 226 ALA A N 1
ATOM 1751 C CA . ALA A 1 226 ? 16.349 6.373 -1.176 1.00 39.06 226 ALA A CA 1
ATOM 1752 C C . ALA A 1 226 ? 15.698 7.177 -0.040 1.00 39.06 226 ALA A C 1
ATOM 1754 O O . ALA A 1 226 ? 14.772 7.948 -0.245 1.00 39.06 226 ALA A O 1
ATOM 1755 N N . VAL A 1 227 ? 16.195 6.965 1.176 1.00 37.19 227 VAL A N 1
ATOM 1756 C CA . VAL A 1 227 ? 16.007 7.827 2.334 1.00 37.19 227 VAL A CA 1
ATOM 1757 C C . VAL A 1 227 ? 17.410 8.276 2.687 1.00 37.19 227 VAL A C 1
ATOM 1759 O O . VAL A 1 227 ? 18.160 7.621 3.409 1.00 37.19 227 VAL A O 1
ATOM 1762 N N . LEU A 1 228 ? 17.826 9.354 2.031 1.00 31.67 228 LEU A N 1
ATOM 1763 C CA . LEU A 1 228 ? 19.136 9.936 2.256 1.00 31.67 228 LEU A CA 1
ATOM 1764 C C . LEU A 1 228 ? 19.136 10.620 3.620 1.00 31.67 228 LEU A C 1
ATOM 1766 O O . LEU A 1 228 ? 18.581 11.702 3.780 1.00 31.67 228 LEU A O 1
ATOM 1770 N N . ASN A 1 229 ? 19.831 10.005 4.575 1.00 28.58 229 ASN A N 1
ATOM 1771 C CA . ASN A 1 229 ? 20.393 10.708 5.714 1.00 28.58 229 ASN A CA 1
ATOM 1772 C C . ASN A 1 229 ? 21.890 10.374 5.816 1.00 28.58 229 ASN A C 1
ATOM 1774 O O . ASN A 1 229 ? 22.243 9.242 6.147 1.00 28.58 229 ASN A O 1
ATOM 1778 N N . ARG A 1 230 ? 22.765 11.352 5.525 1.00 28.22 230 ARG A N 1
ATOM 1779 C CA . ARG A 1 230 ? 24.054 11.530 6.222 1.00 28.22 230 ARG A CA 1
ATOM 1780 C C . ARG A 1 230 ? 24.655 12.927 6.005 1.00 28.22 230 ARG A C 1
ATOM 1782 O O . ARG A 1 230 ? 25.255 13.227 4.982 1.00 28.22 230 ARG A O 1
ATOM 1789 N N . GLU A 1 231 ? 24.405 13.764 7.002 1.00 26.78 231 GLU A N 1
ATOM 1790 C CA . GLU A 1 231 ? 25.331 14.588 7.793 1.00 26.78 231 GLU A CA 1
ATOM 1791 C C . GLU A 1 231 ? 26.783 14.902 7.339 1.00 26.78 231 GLU A C 1
ATOM 1793 O O . GLU A 1 231 ? 27.600 14.015 7.103 1.00 26.78 231 GLU A O 1
ATOM 1798 N N . VAL A 1 232 ? 27.077 16.208 7.495 1.00 35.72 232 VAL A N 1
ATOM 1799 C CA . VAL A 1 232 ? 28.280 16.887 8.047 1.00 35.72 232 VAL A CA 1
ATOM 1800 C C . VAL A 1 232 ? 29.533 17.064 7.171 1.00 35.72 232 VAL A C 1
ATOM 1802 O O . VAL A 1 232 ? 30.324 16.153 6.960 1.00 35.72 232 VAL A O 1
ATOM 1805 N N . ASN A 1 233 ? 29.759 18.331 6.793 1.00 24.30 233 ASN A N 1
ATOM 1806 C CA . ASN A 1 233 ? 30.937 19.177 7.087 1.00 24.30 233 ASN A CA 1
ATOM 1807 C C . ASN A 1 233 ? 30.478 20.630 6.803 1.00 24.30 233 ASN A C 1
ATOM 1809 O O . ASN A 1 233 ? 29.929 20.885 5.740 1.00 24.30 233 ASN A O 1
ATOM 1813 N N . GLY A 1 234 ? 30.481 21.600 7.720 1.00 29.72 234 GLY A N 1
ATOM 1814 C CA . GLY A 1 234 ? 31.601 22.047 8.541 1.00 29.72 234 GLY A CA 1
ATOM 1815 C C . GLY A 1 234 ? 32.482 22.998 7.722 1.00 29.72 234 GLY A C 1
ATOM 1816 O O . GLY A 1 234 ? 33.280 22.490 6.945 1.00 29.72 234 GLY A O 1
ATOM 1817 N N . CYS A 1 235 ? 32.280 24.323 7.859 1.00 23.91 235 CYS A N 1
ATOM 1818 C CA . CYS A 1 235 ? 33.290 25.408 7.842 1.00 23.91 235 CYS A CA 1
ATOM 1819 C C . CYS A 1 235 ? 32.651 26.805 7.637 1.00 23.91 235 CYS A C 1
ATOM 1821 O O . CYS A 1 235 ? 32.285 27.163 6.524 1.00 23.91 235 CYS A O 1
ATOM 1823 N N . ASP A 1 236 ? 32.501 27.514 8.763 1.00 31.86 236 ASP A N 1
ATOM 1824 C CA . ASP A 1 236 ? 32.853 28.912 9.102 1.00 31.86 236 ASP A CA 1
ATOM 1825 C C . ASP A 1 236 ? 32.902 30.074 8.083 1.00 31.86 236 ASP A C 1
ATOM 1827 O O . ASP A 1 236 ? 33.328 29.924 6.941 1.00 31.86 236 ASP A O 1
ATOM 1831 N N . VAL A 1 237 ? 32.648 31.252 8.694 1.00 33.34 237 VAL A N 1
ATOM 1832 C CA . VAL A 1 237 ? 32.960 32.672 8.372 1.00 33.34 237 VAL A CA 1
ATOM 1833 C C . VAL A 1 237 ? 32.323 33.275 7.111 1.00 33.34 237 VAL A C 1
ATOM 1835 O O . VAL A 1 237 ? 32.441 32.725 6.025 1.00 33.34 237 VAL A O 1
ATOM 1838 N N . ASP A 1 238 ? 31.622 34.414 7.141 1.00 36.12 238 ASP A N 1
ATOM 1839 C CA . ASP A 1 238 ? 31.488 35.543 8.089 1.00 36.12 238 ASP A CA 1
ATOM 1840 C C . ASP A 1 238 ? 30.023 36.026 8.167 1.00 36.12 238 ASP A C 1
ATOM 1842 O O . ASP A 1 238 ? 29.304 35.903 7.144 1.00 36.12 238 ASP A O 1
#

Radius of gyration: 18.95 Å; chains: 1; bounding box: 54×52×44 Å